Protein AF-A0A7S0FK19-F1 (afdb_monomer_lite)

Foldseek 3Di:
DDDDPDDQPDKWFKWKWFQVQVLLVVQHADAAALVSLLVQFVVQFQQDQFPPPGSHFFAEQDAACDDPVVVVPCLVLQLVQQLCQFQVQVADVDDRQADPPPRHGNPADSSVVSVVSSVSNVVGYDHDQRLLCVQQRRYRMYITIPVSCCQQPPPPVQHHHAHADPVSGADADPVRHGPGARAHPVRHGRRIDIDARHHDQWHQDPVPRDTDGDDCVRRVPWDFAAWLCPDDPPPPSVSHDTDPRHRRTTRRHGRMDRPPPVVPPDDD

Radius of gyration: 20.09 Å; chains: 1; bounding box: 48×44×60 Å

pLDDT: mean 86.41, std 14.37, range [32.22, 98.44]

Structure (mmCIF, N/CA/C/O backbone):
data_AF-A0A7S0FK19-F1
#
_entry.id   AF-A0A7S0FK19-F1
#
loop_
_atom_site.group_PDB
_atom_site.id
_atom_site.type_symbol
_atom_site.label_atom_id
_atom_site.label_alt_id
_atom_site.label_comp_id
_atom_site.label_asym_id
_atom_site.label_entity_id
_atom_site.label_seq_id
_atom_site.pdbx_PDB_ins_code
_atom_site.Cartn_x
_atom_site.Cartn_y
_atom_site.Cartn_z
_atom_site.occupancy
_atom_site.B_iso_or_equiv
_atom_site.auth_seq_id
_atom_site.auth_comp_id
_atom_site.auth_asym_id
_atom_site.auth_atom_id
_atom_site.pdbx_PDB_model_num
ATOM 1 N N . LYS A 1 1 ? -6.199 32.009 30.103 1.00 55.81 1 LYS A N 1
ATOM 2 C CA . LYS A 1 1 ? -4.977 31.986 29.263 1.00 55.81 1 LYS A CA 1
ATOM 3 C C . LYS A 1 1 ? -4.793 30.553 28.807 1.00 55.81 1 LYS A C 1
ATOM 5 O O . LYS A 1 1 ? -4.783 29.688 29.670 1.00 55.81 1 LYS A O 1
ATOM 10 N N . THR A 1 2 ? -4.737 30.302 27.504 1.00 66.62 2 THR A N 1
ATOM 11 C CA . THR A 1 2 ? -4.401 28.972 26.985 1.00 66.62 2 THR A CA 1
ATOM 12 C C . THR A 1 2 ? -2.889 28.822 27.085 1.00 66.62 2 THR A C 1
ATOM 14 O O . THR A 1 2 ? -2.169 29.615 26.482 1.00 66.62 2 THR A O 1
ATOM 17 N N . ASN A 1 3 ? -2.418 27.879 27.898 1.00 78.69 3 ASN A N 1
ATOM 18 C CA . ASN A 1 3 ? -1.011 27.492 27.906 1.00 78.69 3 ASN A CA 1
ATOM 19 C C . ASN A 1 3 ? -0.811 26.510 26.749 1.00 78.69 3 ASN A C 1
ATOM 21 O O . ASN A 1 3 ? -1.517 25.508 26.668 1.00 78.69 3 ASN A O 1
ATOM 25 N N . ILE A 1 4 ? 0.083 26.846 25.821 1.00 79.06 4 ILE A N 1
ATOM 26 C CA . ILE A 1 4 ? 0.505 25.942 24.751 1.00 79.06 4 ILE A CA 1
ATOM 27 C C . ILE A 1 4 ? 1.855 25.381 25.191 1.00 79.06 4 ILE A C 1
ATOM 29 O O . ILE A 1 4 ? 2.859 26.087 25.132 1.00 79.06 4 ILE A O 1
ATOM 33 N N . ASP A 1 5 ? 1.852 24.139 25.672 1.00 78.94 5 ASP A N 1
ATOM 34 C CA . ASP A 1 5 ? 3.040 23.475 26.229 1.00 78.94 5 ASP A CA 1
ATOM 35 C C . ASP A 1 5 ? 3.893 22.769 25.158 1.00 78.94 5 ASP A C 1
ATOM 37 O O . ASP A 1 5 ? 5.054 22.439 25.400 1.00 78.94 5 ASP A O 1
ATOM 41 N N . LEU A 1 6 ? 3.335 22.553 23.961 1.00 69.44 6 LEU A N 1
ATOM 42 C CA . LEU A 1 6 ? 3.999 21.885 22.845 1.00 69.44 6 LEU A CA 1
ATOM 43 C C . LEU A 1 6 ? 3.597 22.523 21.512 1.00 69.44 6 LEU A C 1
ATOM 45 O O . LEU A 1 6 ? 2.414 22.708 21.228 1.00 69.44 6 LEU A O 1
ATOM 49 N N . LEU A 1 7 ? 4.594 22.797 20.671 1.00 76.69 7 LEU A N 1
ATOM 50 C CA . LEU A 1 7 ? 4.407 23.110 19.258 1.00 76.69 7 LEU A CA 1
ATOM 51 C C . LEU A 1 7 ? 4.859 21.896 18.448 1.00 76.69 7 LEU A C 1
ATOM 53 O O . LEU A 1 7 ? 6.047 21.583 18.403 1.00 76.69 7 LEU A O 1
ATOM 57 N N . MET A 1 8 ? 3.905 21.199 17.832 1.00 69.25 8 MET A N 1
ATOM 58 C CA . MET A 1 8 ? 4.214 20.107 16.909 1.00 69.25 8 MET A CA 1
ATOM 59 C C . MET A 1 8 ? 4.812 20.707 15.633 1.00 69.25 8 MET A C 1
ATOM 61 O O . MET A 1 8 ? 4.135 21.456 14.932 1.00 69.25 8 MET A O 1
ATOM 65 N N . ALA A 1 9 ? 6.089 20.419 15.374 1.00 71.25 9 ALA A N 1
ATOM 66 C CA . ALA A 1 9 ? 6.795 20.918 14.194 1.00 71.25 9 ALA A CA 1
ATOM 67 C C . ALA A 1 9 ? 6.513 20.072 12.943 1.00 71.25 9 ALA A C 1
ATOM 69 O O . ALA A 1 9 ? 6.463 20.618 11.845 1.00 71.25 9 ALA A O 1
ATOM 70 N N . ASP A 1 10 ? 6.323 18.763 13.128 1.00 71.81 10 ASP A N 1
ATOM 71 C CA . ASP A 1 10 ? 6.078 17.799 12.057 1.00 71.81 10 ASP A CA 1
ATOM 72 C C . ASP A 1 10 ? 5.142 16.672 12.528 1.00 71.81 10 ASP A C 1
ATOM 74 O O . ASP A 1 10 ? 5.056 16.378 13.730 1.00 71.81 10 ASP A O 1
ATOM 78 N N . GLY A 1 11 ? 4.432 16.065 11.581 1.00 73.44 11 GLY A N 1
ATOM 79 C CA . GLY A 1 11 ? 3.512 14.953 11.786 1.00 73.44 11 GLY A CA 1
ATOM 80 C C . GLY A 1 11 ? 3.622 13.955 10.640 1.00 73.44 11 GLY A C 1
ATOM 81 O O . GLY A 1 11 ? 3.083 14.180 9.555 1.00 73.44 11 GLY A O 1
ATOM 82 N N . ASP A 1 12 ? 4.274 12.832 10.915 1.00 78.56 12 ASP A N 1
ATOM 83 C CA . ASP A 1 12 ? 4.432 11.734 9.977 1.00 78.56 12 ASP A CA 1
ATOM 84 C C . ASP A 1 12 ? 3.236 10.782 10.035 1.00 78.56 12 ASP A C 1
ATOM 86 O O . ASP A 1 12 ? 2.617 10.544 11.073 1.00 78.56 12 ASP A O 1
ATOM 90 N N . PHE A 1 13 ? 2.913 10.211 8.883 1.00 83.12 13 PHE A N 1
ATOM 91 C CA . PHE A 1 13 ? 1.962 9.118 8.725 1.00 83.12 13 PHE A CA 1
ATOM 92 C C . PHE A 1 13 ? 2.387 8.293 7.517 1.00 83.12 13 PHE A C 1
ATOM 94 O O . PHE A 1 13 ? 2.955 8.824 6.565 1.00 83.12 13 PHE A O 1
ATOM 101 N N . PHE A 1 14 ? 2.113 6.995 7.515 1.00 86.38 14 PHE A N 1
ATOM 102 C CA . PHE A 1 14 ? 2.544 6.155 6.402 1.00 86.38 14 PHE A CA 1
ATOM 103 C C . PHE A 1 14 ? 1.669 6.371 5.166 1.00 86.38 14 PHE A C 1
ATOM 105 O O . PHE A 1 14 ? 0.443 6.253 5.209 1.00 86.38 14 PHE A O 1
ATOM 112 N N . VAL A 1 15 ? 2.325 6.681 4.051 1.00 89.25 15 VAL A N 1
ATOM 113 C CA . VAL A 1 15 ? 1.713 6.880 2.741 1.00 89.25 15 VAL A CA 1
ATOM 114 C C . VAL A 1 15 ? 2.043 5.673 1.870 1.00 89.25 15 VAL A C 1
ATOM 116 O O . VAL A 1 15 ? 3.219 5.459 1.557 1.00 89.25 15 VAL A O 1
ATOM 119 N N . PRO A 1 16 ? 1.032 4.890 1.464 1.00 92.50 16 PRO A N 1
ATOM 120 C CA . PRO A 1 16 ? 1.219 3.862 0.463 1.00 92.50 16 PRO A CA 1
ATOM 121 C C . PRO A 1 16 ? 1.288 4.463 -0.942 1.00 92.50 16 PRO A C 1
ATOM 123 O O . PRO A 1 16 ? 0.482 5.316 -1.323 1.00 92.50 16 PRO A O 1
ATOM 126 N N . VAL A 1 17 ? 2.236 3.974 -1.729 1.00 93.81 17 VAL A N 1
ATOM 127 C CA . VAL A 1 17 ? 2.408 4.283 -3.147 1.00 93.81 17 VAL A CA 1
ATOM 128 C C . VAL A 1 17 ? 2.468 2.968 -3.916 1.00 93.81 17 VAL A C 1
ATOM 130 O O . VAL A 1 17 ? 3.127 2.035 -3.477 1.00 93.81 17 VAL A O 1
ATOM 133 N N . VAL A 1 18 ? 1.787 2.871 -5.054 1.00 95.81 18 VAL A N 1
ATOM 134 C CA . VAL A 1 18 ? 1.739 1.654 -5.878 1.00 95.81 18 VAL A CA 1
ATOM 135 C C . VAL A 1 18 ? 2.111 1.943 -7.329 1.00 95.81 18 VAL A C 1
ATOM 137 O O . VAL A 1 18 ? 1.838 3.025 -7.860 1.00 95.81 18 VAL A O 1
ATOM 140 N N . ARG A 1 19 ? 2.729 0.955 -7.973 1.00 96.44 19 ARG A N 1
ATOM 141 C CA . ARG A 1 19 ? 2.950 0.881 -9.419 1.00 96.44 19 ARG A CA 1
ATOM 142 C C . ARG A 1 19 ? 1.666 0.440 -10.124 1.00 96.44 19 ARG A C 1
ATOM 144 O O . ARG A 1 19 ? 1.328 -0.741 -10.149 1.00 96.44 19 ARG A O 1
ATOM 151 N N . ILE A 1 20 ? 0.909 1.404 -10.650 1.00 95.88 20 ILE A N 1
ATOM 152 C CA . ILE A 1 20 ? -0.394 1.128 -11.284 1.00 95.88 20 ILE A CA 1
ATOM 153 C C . ILE A 1 20 ? -0.285 0.437 -12.640 1.00 95.88 20 ILE A C 1
ATOM 155 O O . ILE A 1 20 ? -1.231 -0.229 -13.046 1.00 95.88 20 ILE A O 1
ATOM 159 N N . ASP A 1 21 ? 0.855 0.557 -13.313 1.00 97.25 21 ASP A N 1
ATOM 160 C CA . ASP A 1 21 ? 1.158 -0.194 -14.529 1.00 97.25 21 ASP A CA 1
ATOM 161 C C . ASP A 1 21 ? 1.148 -1.700 -14.273 1.00 97.25 21 ASP A C 1
ATOM 163 O O . ASP A 1 21 ? 0.581 -2.441 -15.068 1.00 97.25 21 ASP A O 1
ATOM 167 N N . LEU A 1 22 ? 1.683 -2.152 -13.133 1.00 98.06 22 LEU A N 1
ATOM 168 C CA . LEU A 1 22 ? 1.644 -3.565 -12.755 1.00 98.06 22 LEU A CA 1
ATOM 169 C C . LEU A 1 22 ? 0.198 -4.030 -12.538 1.00 98.06 22 LEU A C 1
ATOM 171 O O . LEU A 1 22 ? -0.204 -5.080 -13.038 1.00 98.06 22 LEU A O 1
ATOM 175 N N . LEU A 1 23 ? -0.616 -3.206 -11.868 1.00 98.00 23 LEU A N 1
ATOM 176 C CA . LEU A 1 23 ? -2.033 -3.510 -11.655 1.00 98.00 23 LEU A CA 1
ATOM 177 C C . LEU A 1 23 ? -2.804 -3.604 -12.978 1.00 98.00 23 LEU A C 1
ATOM 179 O O . LEU A 1 23 ? -3.632 -4.498 -13.154 1.00 98.00 23 LEU A O 1
ATOM 183 N N . GLU A 1 24 ? -2.524 -2.707 -13.924 1.00 97.44 24 GLU A N 1
ATOM 184 C CA . GLU A 1 24 ? -3.144 -2.725 -15.247 1.00 97.44 24 GLU A CA 1
ATOM 185 C C . GLU A 1 24 ? -2.673 -3.927 -16.081 1.00 97.44 24 GLU A C 1
ATOM 187 O O . GLU A 1 24 ? -3.492 -4.580 -16.743 1.00 97.44 24 GLU A O 1
ATOM 192 N N . ARG A 1 25 ? -1.369 -4.230 -16.047 1.00 96.44 25 ARG A N 1
ATOM 193 C CA . ARG A 1 25 ? -0.740 -5.371 -16.729 1.00 96.44 25 ARG A CA 1
ATOM 194 C C . ARG A 1 25 ? -1.388 -6.681 -16.298 1.00 96.44 25 ARG A C 1
ATOM 196 O O . ARG A 1 25 ? -1.827 -7.445 -17.156 1.00 96.44 25 ARG A O 1
ATOM 203 N N . ASP A 1 26 ? -1.534 -6.875 -14.991 1.00 97.44 26 ASP A N 1
ATOM 204 C CA . ASP A 1 26 ? -1.951 -8.154 -14.404 1.00 97.44 26 ASP A CA 1
ATOM 205 C C . ASP A 1 26 ? -3.436 -8.189 -14.025 1.00 97.44 26 ASP A C 1
ATOM 207 O O . ASP A 1 26 ? -3.905 -9.129 -13.381 1.00 97.44 26 ASP A O 1
ATOM 211 N N . ASN A 1 27 ? -4.198 -7.179 -14.460 1.00 96.94 27 ASN A N 1
ATOM 212 C CA . ASN A 1 27 ? -5.643 -7.094 -14.274 1.00 96.94 27 ASN A CA 1
ATOM 213 C C . ASN A 1 27 ? -6.052 -7.189 -12.787 1.00 96.94 27 ASN A C 1
ATOM 215 O O . ASN A 1 27 ? -6.995 -7.898 -12.426 1.00 96.94 27 ASN A O 1
ATOM 219 N N . LYS A 1 28 ? -5.315 -6.478 -11.925 1.00 97.50 28 LYS A N 1
ATOM 220 C CA . LYS A 1 28 ? -5.514 -6.396 -10.471 1.00 97.50 28 LYS A CA 1
ATOM 221 C C . LYS A 1 28 ? -6.226 -5.081 -10.096 1.00 97.50 28 LYS A C 1
ATOM 223 O O . LYS A 1 28 ? -5.980 -4.048 -10.722 1.00 97.50 28 LYS A O 1
ATOM 228 N N . PRO A 1 29 ? -7.112 -5.085 -9.085 1.00 97.00 29 PRO A N 1
ATOM 229 C CA . PRO A 1 29 ? -7.734 -3.861 -8.586 1.00 97.00 29 PRO A CA 1
ATOM 230 C C . PRO A 1 29 ? -6.754 -3.049 -7.727 1.00 97.00 29 PRO A C 1
ATOM 232 O O . PRO A 1 29 ? -5.711 -3.551 -7.305 1.00 97.00 29 PRO A O 1
ATOM 235 N N . LEU A 1 30 ? -7.122 -1.807 -7.392 1.00 95.94 30 LEU A N 1
ATOM 236 C CA . LEU A 1 30 ? -6.427 -1.070 -6.333 1.00 95.94 30 LEU A CA 1
ATOM 237 C C . LEU A 1 30 ? -6.550 -1.820 -4.989 1.00 95.94 30 LEU A C 1
ATOM 239 O O . LEU A 1 30 ? -7.668 -2.186 -4.607 1.00 95.94 30 LEU A O 1
ATOM 243 N N . PRO A 1 31 ? -5.450 -2.001 -4.234 1.00 96.69 31 PRO A N 1
ATOM 244 C CA . PRO A 1 31 ? -5.518 -2.591 -2.903 1.00 96.69 31 PRO A CA 1
ATOM 245 C C . PRO A 1 31 ? -6.133 -1.594 -1.914 1.00 96.69 31 PRO A C 1
ATOM 247 O O . PRO A 1 31 ? -5.717 -0.435 -1.816 1.00 96.69 31 PRO A O 1
ATOM 250 N N . HIS A 1 32 ? -7.137 -2.039 -1.159 1.00 96.31 32 HIS A N 1
ATOM 251 C CA . HIS A 1 32 ? -7.824 -1.218 -0.163 1.00 96.31 32 HIS A CA 1
ATOM 252 C C . HIS A 1 32 ? -7.582 -1.703 1.259 1.00 96.31 32 HIS A C 1
ATOM 254 O O . HIS A 1 32 ? -7.541 -0.870 2.171 1.00 96.31 32 HIS A O 1
ATOM 260 N N . THR A 1 33 ? -7.456 -3.009 1.454 1.00 97.62 33 THR A N 1
ATOM 261 C CA . THR A 1 33 ? -7.275 -3.632 2.763 1.00 97.62 33 THR A CA 1
ATOM 262 C C . THR A 1 33 ? -5.824 -4.041 2.996 1.00 97.62 33 THR A C 1
ATOM 264 O O . THR A 1 33 ? -5.032 -4.121 2.058 1.00 97.62 33 THR A O 1
ATOM 267 N N . TRP A 1 34 ? -5.466 -4.297 4.254 1.00 97.69 34 TRP A N 1
ATOM 268 C CA . TRP A 1 34 ? -4.181 -4.924 4.578 1.00 97.69 34 TRP A CA 1
ATOM 269 C C . TRP A 1 34 ? -4.043 -6.318 3.958 1.00 97.69 34 TRP A C 1
ATOM 271 O O . TRP A 1 34 ? -2.959 -6.681 3.516 1.00 97.69 34 TRP A O 1
ATOM 281 N N . ASP A 1 35 ? -5.148 -7.056 3.865 1.00 97.81 35 ASP A N 1
ATOM 282 C CA . ASP A 1 35 ? -5.183 -8.388 3.262 1.00 97.81 35 ASP A CA 1
ATOM 283 C C . ASP A 1 35 ? -4.968 -8.302 1.730 1.00 97.81 35 ASP A C 1
ATOM 285 O O . ASP A 1 35 ? -4.188 -9.073 1.174 1.00 97.81 35 ASP A O 1
ATOM 289 N N . ASP A 1 36 ? -5.544 -7.288 1.060 1.00 98.12 36 ASP A N 1
ATOM 290 C CA . ASP A 1 36 ? -5.281 -7.002 -0.364 1.00 98.12 36 ASP A CA 1
ATOM 291 C C . ASP A 1 36 ? -3.797 -6.669 -0.591 1.00 98.12 36 ASP A C 1
ATOM 293 O O . ASP A 1 36 ? -3.211 -7.071 -1.595 1.00 98.12 36 ASP A O 1
ATOM 297 N N . LEU A 1 37 ? -3.184 -5.916 0.335 1.00 97.88 37 LEU A N 1
ATOM 298 C CA . LEU A 1 37 ? -1.761 -5.596 0.269 1.00 97.88 37 LEU A CA 1
ATOM 299 C C . LEU A 1 37 ? -0.910 -6.864 0.382 1.00 97.88 37 LEU A C 1
ATOM 301 O O . LEU A 1 37 ? 0.004 -7.030 -0.420 1.00 97.88 37 LEU A O 1
ATOM 305 N N . VAL A 1 38 ? -1.200 -7.746 1.344 1.00 98.44 38 VAL A N 1
ATOM 306 C CA . VAL A 1 38 ? -0.475 -9.016 1.513 1.00 98.44 38 VAL A CA 1
ATOM 307 C C . VAL A 1 38 ? -0.557 -9.854 0.238 1.00 98.44 38 VAL A C 1
ATOM 309 O O . VAL A 1 38 ? 0.484 -10.283 -0.259 1.00 98.44 38 VAL A O 1
ATOM 312 N N . GLU A 1 39 ? -1.753 -10.023 -0.336 1.00 98.25 39 GLU A N 1
ATOM 313 C CA . GLU A 1 39 ? -1.933 -10.776 -1.585 1.00 98.25 39 GLU A CA 1
ATOM 314 C C . GLU A 1 39 ? -1.121 -10.162 -2.735 1.00 98.25 39 GLU A C 1
ATOM 316 O O . GLU A 1 39 ? -0.429 -10.868 -3.472 1.00 98.25 39 GLU A O 1
ATOM 321 N N . LEU A 1 40 ? -1.182 -8.837 -2.887 1.00 98.25 40 LEU A N 1
ATOM 322 C CA . LEU A 1 40 ? -0.494 -8.129 -3.961 1.00 98.25 40 LEU A CA 1
ATOM 323 C C . LEU A 1 40 ? 1.029 -8.237 -3.838 1.00 98.25 40 LEU A C 1
ATOM 325 O O . LEU A 1 40 ? 1.727 -8.483 -4.818 1.00 98.25 40 LEU A O 1
ATOM 329 N N . VAL A 1 41 ? 1.540 -8.065 -2.624 1.00 97.31 41 VAL A N 1
ATOM 330 C CA . VAL A 1 41 ? 2.968 -8.122 -2.318 1.00 97.31 41 VAL A CA 1
ATOM 331 C C . VAL A 1 41 ? 3.502 -9.540 -2.531 1.00 97.31 41 VAL A C 1
ATOM 333 O O . VAL A 1 41 ? 4.535 -9.708 -3.171 1.00 97.31 41 VAL A O 1
ATOM 336 N N . GLN A 1 42 ? 2.784 -10.569 -2.078 1.00 98.06 42 GLN A N 1
ATOM 337 C CA . GLN A 1 42 ? 3.156 -11.966 -2.326 1.00 98.06 42 GLN A CA 1
ATOM 338 C C . GLN A 1 42 ? 3.147 -12.319 -3.816 1.00 98.06 42 GLN A C 1
ATOM 340 O O . GLN A 1 42 ? 3.990 -13.089 -4.265 1.00 98.06 42 GLN A O 1
ATOM 345 N N . HIS A 1 43 ? 2.215 -11.755 -4.587 1.00 98.06 43 HIS A N 1
ATOM 346 C CA . HIS A 1 43 ? 2.128 -11.996 -6.025 1.00 98.06 43 HIS A CA 1
ATOM 347 C C . HIS A 1 43 ? 3.353 -11.477 -6.792 1.00 98.06 43 HIS A C 1
ATOM 349 O O . HIS A 1 43 ? 3.798 -12.134 -7.730 1.00 98.06 43 HIS A O 1
ATOM 355 N N . TYR A 1 44 ? 3.885 -10.317 -6.400 1.00 98.19 44 TYR A N 1
ATOM 356 C CA . TYR A 1 44 ? 4.983 -9.654 -7.108 1.00 98.19 44 TYR A CA 1
ATOM 357 C C . TYR A 1 44 ? 6.380 -9.985 -6.596 1.00 98.19 44 TYR A C 1
ATOM 359 O O . TYR A 1 44 ? 7.362 -9.754 -7.300 1.00 98.19 44 TYR A O 1
ATOM 367 N N . ASN A 1 45 ? 6.491 -10.507 -5.382 1.00 97.56 45 ASN A N 1
ATOM 368 C CA . ASN A 1 45 ? 7.783 -10.805 -4.792 1.00 97.56 45 ASN A CA 1
ATOM 369 C C . ASN A 1 45 ? 8.524 -11.912 -5.566 1.00 97.56 45 ASN A C 1
ATOM 371 O O . ASN A 1 45 ? 7.973 -12.984 -5.812 1.00 97.56 45 ASN A O 1
ATOM 375 N N . GLY A 1 46 ? 9.785 -11.660 -5.918 1.00 96.88 46 GLY A N 1
ATOM 376 C CA . GLY A 1 46 ? 10.621 -12.552 -6.722 1.00 96.88 46 GLY A CA 1
ATOM 377 C C . GLY A 1 46 ? 10.253 -12.589 -8.208 1.00 96.88 46 GLY A C 1
ATOM 378 O O . GLY A 1 46 ? 10.549 -13.577 -8.876 1.00 96.88 46 GLY A O 1
ATOM 379 N N . THR A 1 47 ? 9.571 -11.561 -8.720 1.00 97.75 47 THR A N 1
ATOM 380 C CA . THR A 1 47 ? 9.294 -11.393 -10.158 1.00 97.75 47 THR A CA 1
ATOM 381 C C . THR A 1 47 ? 10.156 -10.273 -10.741 1.00 97.75 47 THR A C 1
ATOM 383 O O . THR A 1 47 ? 10.865 -9.615 -9.994 1.00 97.75 47 THR A O 1
ATOM 386 N N . ASP A 1 48 ? 10.149 -10.094 -12.060 1.00 97.44 48 ASP A N 1
ATOM 387 C CA . ASP A 1 48 ? 10.800 -8.958 -12.728 1.00 97.44 48 ASP A CA 1
ATOM 388 C C . ASP A 1 48 ? 9.765 -7.823 -12.883 1.00 97.44 48 ASP A C 1
ATOM 390 O O . ASP A 1 48 ? 8.727 -7.987 -13.543 1.00 97.44 48 ASP A O 1
ATOM 394 N N . LEU A 1 49 ? 9.990 -6.704 -12.193 1.00 97.44 49 LEU A N 1
ATOM 395 C CA . LEU A 1 49 ? 9.106 -5.532 -12.146 1.00 97.44 49 LEU A CA 1
ATOM 396 C C . LEU A 1 49 ? 9.697 -4.307 -12.854 1.00 97.44 49 LEU A C 1
ATOM 398 O O . LEU A 1 49 ? 8.976 -3.313 -13.068 1.00 97.44 49 LEU A O 1
ATOM 402 N N . ASN A 1 50 ? 10.990 -4.355 -13.168 1.00 95.81 50 ASN A N 1
ATOM 403 C CA . ASN A 1 50 ? 11.750 -3.283 -13.795 1.00 95.81 50 ASN A CA 1
ATOM 404 C C . ASN A 1 50 ? 12.217 -3.623 -15.228 1.00 95.81 50 ASN A C 1
ATOM 406 O O . ASN A 1 50 ? 12.907 -2.807 -15.835 1.00 95.81 50 ASN A O 1
ATOM 410 N N . ASP A 1 51 ? 11.824 -4.781 -15.760 1.00 95.94 51 ASP A N 1
ATOM 411 C CA . ASP A 1 51 ? 12.152 -5.315 -17.085 1.00 95.94 51 ASP A CA 1
ATOM 412 C C . ASP A 1 51 ? 13.666 -5.453 -17.350 1.00 95.94 51 ASP A C 1
ATOM 414 O O . ASP A 1 51 ? 14.113 -5.356 -18.500 1.00 95.94 51 ASP A O 1
ATOM 418 N N . ASP A 1 52 ? 14.478 -5.659 -16.309 1.00 95.88 52 ASP A N 1
ATOM 419 C CA . ASP A 1 52 ? 15.923 -5.888 -16.453 1.00 95.88 52 ASP A CA 1
ATOM 420 C C . ASP A 1 52 ? 16.281 -7.350 -16.795 1.00 95.88 52 ASP A C 1
ATOM 422 O O . ASP A 1 52 ? 17.439 -7.668 -17.093 1.00 95.88 52 ASP A O 1
ATOM 426 N N . GLY A 1 53 ? 15.275 -8.231 -16.837 1.00 96.62 53 GLY A N 1
ATOM 427 C CA . GLY A 1 53 ? 15.400 -9.649 -17.147 1.00 96.62 53 GLY A CA 1
ATOM 428 C C . GLY A 1 53 ? 15.736 -10.524 -15.938 1.00 96.62 53 GLY A C 1
ATOM 429 O O . GLY A 1 53 ? 15.971 -11.726 -16.118 1.00 96.62 53 GLY A O 1
ATOM 430 N N . ILE A 1 54 ? 15.779 -9.964 -14.726 1.00 96.69 54 ILE A N 1
ATOM 431 C CA . ILE A 1 54 ? 16.103 -10.660 -13.483 1.00 96.69 54 ILE A CA 1
ATOM 432 C C . ILE A 1 54 ? 14.862 -10.709 -12.589 1.00 96.69 54 ILE A C 1
ATOM 434 O O . ILE A 1 54 ? 14.312 -9.709 -12.152 1.00 96.69 54 ILE A O 1
ATOM 438 N N . ALA A 1 55 ? 14.423 -11.926 -12.269 1.00 96.69 55 ALA A N 1
ATOM 439 C CA . ALA A 1 55 ? 13.307 -12.146 -11.355 1.00 96.69 55 ALA A CA 1
ATOM 440 C C . ALA A 1 55 ? 13.779 -12.102 -9.888 1.00 96.69 55 ALA A C 1
ATOM 442 O O . ALA A 1 55 ? 13.883 -13.140 -9.230 1.00 96.69 55 ALA A O 1
ATOM 443 N N . ASP A 1 56 ? 14.125 -10.914 -9.393 1.00 95.31 56 ASP A N 1
ATOM 444 C CA . ASP A 1 56 ? 14.582 -10.697 -8.013 1.00 95.31 56 ASP A CA 1
ATOM 445 C C . ASP A 1 56 ? 13.997 -9.439 -7.345 1.00 95.31 56 ASP A C 1
ATOM 447 O O . ASP A 1 56 ? 14.468 -9.031 -6.279 1.00 95.31 56 ASP A O 1
ATOM 451 N N . ASP A 1 57 ? 12.949 -8.854 -7.930 1.00 96.06 57 ASP A N 1
ATOM 452 C CA . ASP A 1 57 ? 12.294 -7.674 -7.379 1.00 96.06 57 ASP A CA 1
ATOM 453 C C . ASP A 1 57 ? 11.313 -8.019 -6.253 1.00 96.06 57 ASP A C 1
ATOM 455 O O . ASP A 1 57 ? 10.959 -9.172 -5.991 1.00 96.06 57 ASP A O 1
ATOM 459 N N . PHE A 1 58 ? 10.862 -6.991 -5.542 1.00 95.62 58 PHE A N 1
ATOM 460 C CA . PHE A 1 58 ? 10.161 -7.129 -4.275 1.00 95.62 58 PHE A CA 1
ATOM 461 C C . PHE A 1 58 ? 8.689 -6.746 -4.402 1.00 95.62 58 PHE A C 1
ATOM 463 O O . PHE A 1 58 ? 8.307 -5.796 -5.086 1.00 95.62 58 PHE A O 1
ATOM 470 N N . GLY A 1 59 ? 7.828 -7.430 -3.654 1.00 96.31 59 GLY A N 1
ATOM 471 C CA . GLY A 1 59 ? 6.432 -7.009 -3.567 1.00 96.31 59 GLY A CA 1
ATOM 472 C C . GLY A 1 59 ? 6.285 -5.673 -2.836 1.00 96.31 59 GLY A C 1
ATOM 473 O O . GLY A 1 59 ? 5.505 -4.809 -3.246 1.00 96.31 59 GLY A O 1
ATOM 474 N N . LEU A 1 60 ? 7.062 -5.490 -1.764 1.00 95.00 60 LEU A N 1
ATOM 475 C CA . LEU A 1 60 ? 6.962 -4.341 -0.872 1.00 95.00 60 LEU A CA 1
ATOM 476 C C . LEU A 1 60 ? 8.316 -3.677 -0.609 1.00 95.00 60 LEU A C 1
ATOM 478 O O . LEU A 1 60 ? 9.263 -4.289 -0.136 1.00 95.00 60 LEU A O 1
ATOM 482 N N . CYS A 1 61 ? 8.370 -2.370 -0.777 1.00 91.75 61 CYS A N 1
ATOM 483 C CA . CYS A 1 61 ? 9.426 -1.525 -0.255 1.00 91.75 61 CYS A CA 1
ATOM 484 C C . CYS A 1 61 ? 8.957 -0.916 1.076 1.00 91.75 61 CYS A C 1
ATOM 486 O O . CYS A 1 61 ? 7.941 -0.219 1.118 1.00 91.75 61 CYS A O 1
ATOM 488 N N . ILE A 1 62 ? 9.719 -1.147 2.147 1.00 87.12 62 ILE A N 1
ATOM 489 C CA . ILE A 1 62 ? 9.600 -0.484 3.461 1.00 87.12 62 ILE A CA 1
ATOM 490 C C . ILE A 1 62 ? 10.990 -0.013 3.920 1.00 87.12 62 ILE A C 1
ATOM 492 O O . ILE A 1 62 ? 11.957 -0.120 3.167 1.00 87.12 62 ILE A O 1
ATOM 496 N N . TYR A 1 63 ? 11.094 0.548 5.127 1.00 75.81 63 TYR A N 1
ATOM 497 C CA . TYR A 1 63 ? 12.383 0.902 5.728 1.00 75.81 63 TYR A CA 1
ATOM 498 C C . TYR A 1 63 ? 13.337 -0.300 5.850 1.00 75.81 63 TYR A C 1
ATOM 500 O O . TYR A 1 63 ? 12.864 -1.437 5.946 1.00 75.81 63 TYR A O 1
ATOM 508 N N . PRO A 1 64 ? 14.666 -0.051 5.885 1.00 68.62 64 PRO A N 1
ATOM 509 C CA . PRO A 1 64 ? 15.659 -1.105 6.046 1.00 68.62 64 PRO A CA 1
ATOM 510 C C . PRO A 1 64 ? 15.373 -1.955 7.285 1.00 68.62 64 PRO A C 1
ATOM 512 O O . PRO A 1 64 ? 15.014 -1.432 8.340 1.00 68.62 64 PRO A O 1
ATOM 515 N N . ARG A 1 65 ? 15.565 -3.267 7.158 1.00 66.75 65 ARG A N 1
ATOM 516 C CA . ARG A 1 65 ? 15.289 -4.238 8.224 1.00 66.75 65 ARG A CA 1
ATOM 517 C C . ARG A 1 65 ? 16.409 -4.316 9.252 1.00 66.75 65 ARG A C 1
ATOM 519 O O . ARG A 1 65 ? 16.178 -4.749 10.378 1.00 66.75 65 ARG A O 1
ATOM 526 N N . THR A 1 66 ? 17.629 -3.981 8.839 1.00 56.88 66 THR A N 1
ATOM 527 C CA . THR A 1 66 ? 18.825 -4.056 9.676 1.00 56.88 66 THR A CA 1
ATOM 528 C C . THR A 1 66 ? 19.742 -2.859 9.443 1.00 56.88 66 THR A C 1
ATOM 530 O O . THR A 1 66 ? 19.871 -2.356 8.328 1.00 56.88 66 THR A O 1
ATOM 533 N N . GLY A 1 67 ? 20.417 -2.411 10.504 1.00 46.22 67 GLY A N 1
ATOM 534 C CA . GLY A 1 67 ? 21.538 -1.477 10.390 1.00 46.22 67 GLY A CA 1
ATOM 535 C C . GLY A 1 67 ? 21.152 -0.015 10.164 1.00 46.22 67 GLY A C 1
ATOM 536 O O . GLY A 1 67 ? 22.024 0.781 9.814 1.00 46.22 67 GLY A O 1
ATOM 537 N N . SER A 1 68 ? 19.892 0.371 10.387 1.00 46.69 68 SER A N 1
ATOM 538 C CA . SER A 1 68 ? 19.455 1.762 10.222 1.00 46.69 68 SER A CA 1
ATOM 539 C C . SER A 1 68 ? 19.520 2.589 11.518 1.00 46.69 68 SER A C 1
ATOM 541 O O . SER A 1 68 ? 19.197 3.781 11.531 1.00 46.69 68 SER A O 1
ATOM 543 N N . GLY A 1 69 ? 20.012 1.991 12.610 1.00 56.47 69 GLY A N 1
ATOM 544 C CA . GLY A 1 69 ? 20.255 2.677 13.876 1.00 56.47 69 GLY A CA 1
ATOM 545 C C . GLY A 1 69 ? 18.947 3.168 14.495 1.00 56.47 69 GLY A C 1
ATOM 546 O O . GLY A 1 69 ? 18.062 2.374 14.785 1.00 56.47 69 GLY A O 1
ATOM 547 N N . PHE A 1 70 ? 18.797 4.485 14.677 1.00 50.22 70 PHE A N 1
ATOM 548 C CA . PHE A 1 70 ? 17.558 5.099 15.187 1.00 50.22 70 PHE A CA 1
ATOM 549 C C . PHE A 1 70 ? 16.317 4.772 14.325 1.00 50.22 70 PHE A C 1
ATOM 551 O O . PHE A 1 70 ? 15.199 4.825 14.826 1.00 50.22 70 PHE A O 1
ATOM 558 N N . ASN A 1 71 ? 16.503 4.392 13.055 1.00 51.75 71 ASN A N 1
ATOM 559 C CA . ASN A 1 71 ? 15.416 4.055 12.132 1.00 51.75 71 ASN A CA 1
ATOM 560 C C . ASN A 1 71 ? 15.010 2.565 12.147 1.00 51.75 71 ASN A C 1
ATOM 562 O O . ASN A 1 71 ? 14.098 2.180 11.420 1.00 51.75 71 ASN A O 1
ATOM 566 N N . ASP A 1 72 ? 15.602 1.725 13.002 1.00 52.72 72 ASP A N 1
ATOM 567 C CA . ASP A 1 72 ? 15.072 0.368 13.234 1.00 52.72 72 ASP A CA 1
ATOM 568 C C . ASP A 1 72 ? 13.750 0.436 14.041 1.00 52.72 72 ASP A C 1
ATOM 570 O O . ASP A 1 72 ? 13.035 -0.552 14.203 1.00 52.72 72 ASP A O 1
ATOM 574 N N . ALA A 1 73 ? 13.408 1.634 14.533 1.00 58.78 73 ALA A N 1
ATOM 575 C CA . ALA A 1 73 ? 12.266 1.903 15.383 1.00 58.78 73 ALA A CA 1
ATOM 576 C C . ALA A 1 73 ? 10.917 2.000 14.662 1.00 58.78 73 ALA A C 1
ATOM 578 O O . ALA A 1 73 ? 9.956 2.037 15.399 1.00 58.78 73 ALA A O 1
ATOM 579 N N . TRP A 1 74 ? 10.825 2.016 13.317 1.00 73.00 74 TRP A N 1
ATOM 580 C CA . TRP A 1 74 ? 9.576 2.322 12.571 1.00 73.00 74 TRP A CA 1
ATOM 581 C C . TRP A 1 74 ? 8.637 1.124 12.329 1.00 73.00 74 TRP A C 1
ATOM 583 O O . TRP A 1 74 ? 7.496 1.281 11.883 1.00 73.00 74 TRP A O 1
ATOM 593 N N . ILE A 1 75 ? 9.129 -0.097 12.552 1.00 77.50 75 ILE A N 1
ATOM 594 C CA . ILE A 1 75 ? 8.363 -1.334 12.337 1.00 77.50 75 ILE A CA 1
ATOM 595 C C . ILE A 1 75 ? 7.188 -1.458 13.323 1.00 77.50 75 ILE A C 1
ATOM 597 O O . ILE A 1 75 ? 6.082 -1.787 12.882 1.00 77.50 75 ILE A O 1
ATOM 601 N N . PRO A 1 76 ? 7.357 -1.153 14.625 1.00 82.38 76 PRO A N 1
ATOM 602 C CA . PRO A 1 76 ? 6.235 -1.021 15.545 1.00 82.38 76 PRO A CA 1
ATOM 603 C C . PRO A 1 76 ? 5.145 -0.053 15.064 1.00 82.38 76 PRO A C 1
ATOM 605 O O . PRO A 1 76 ? 3.977 -0.412 15.118 1.00 82.38 76 PRO A O 1
ATOM 608 N N . GLU A 1 77 ? 5.474 1.130 14.543 1.00 85.06 77 GLU A N 1
ATOM 609 C CA . GLU A 1 77 ? 4.497 2.131 14.083 1.00 85.06 77 GLU A CA 1
ATOM 610 C C . GLU A 1 77 ? 3.740 1.659 12.844 1.00 85.06 77 GLU A C 1
ATOM 612 O O . GLU A 1 77 ? 2.533 1.880 12.725 1.00 85.06 77 GLU A O 1
ATOM 617 N N . LEU A 1 78 ? 4.429 0.969 11.939 1.00 86.00 78 LEU A N 1
ATOM 618 C CA . LEU A 1 78 ? 3.817 0.286 10.808 1.00 86.00 78 LEU A CA 1
ATOM 619 C C . LEU A 1 78 ? 2.796 -0.764 11.285 1.00 86.00 78 LEU A C 1
ATOM 621 O O . LEU A 1 78 ? 1.649 -0.762 10.832 1.00 86.00 78 LEU A O 1
ATOM 625 N N . MET A 1 79 ? 3.150 -1.576 12.281 1.00 89.50 79 MET A N 1
ATOM 626 C CA . MET A 1 79 ? 2.230 -2.518 12.927 1.00 89.50 79 MET A CA 1
ATOM 627 C C . MET A 1 79 ? 1.072 -1.821 13.650 1.00 89.50 79 MET A C 1
ATOM 629 O O . MET A 1 79 ? -0.075 -2.255 13.529 1.00 89.50 79 MET A O 1
ATOM 633 N N . TYR A 1 80 ? 1.330 -0.719 14.352 1.00 90.75 80 TYR A N 1
ATOM 634 C CA . TYR A 1 80 ? 0.300 0.079 15.015 1.00 90.75 80 TYR A CA 1
ATOM 635 C C . TYR A 1 80 ? -0.692 0.656 14.012 1.00 90.75 80 TYR A C 1
ATOM 637 O O . TYR A 1 80 ? -1.889 0.676 14.288 1.00 90.75 80 TYR A O 1
ATOM 645 N N . SER A 1 81 ? -0.228 1.048 12.823 1.00 89.38 81 SER A N 1
ATOM 646 C CA . SER A 1 81 ? -1.109 1.503 11.748 1.00 89.38 81 SER A CA 1
ATOM 647 C C . SER A 1 81 ? -2.074 0.411 11.282 1.00 89.38 81 SER A C 1
ATOM 649 O O . SER A 1 81 ? -3.228 0.706 10.988 1.00 89.38 81 SER A O 1
ATOM 651 N N . THR A 1 82 ? -1.655 -0.856 11.294 1.00 93.75 82 THR A N 1
ATOM 652 C CA . THR A 1 82 ? -2.536 -1.992 11.000 1.00 93.75 82 THR A CA 1
ATOM 653 C C . THR A 1 82 ? -3.480 -2.284 12.159 1.00 93.75 82 THR A C 1
ATOM 655 O O . THR A 1 82 ? -4.692 -2.349 11.949 1.00 93.75 82 THR A O 1
ATOM 658 N N . TRP A 1 83 ? -2.960 -2.384 13.383 1.00 94.69 83 TRP A N 1
ATOM 659 C CA . TRP A 1 83 ? -3.751 -2.677 14.583 1.00 94.69 83 TRP A CA 1
ATOM 660 C C . TRP A 1 83 ? -4.837 -1.620 14.835 1.00 94.69 83 TRP A C 1
ATOM 662 O O . TRP A 1 83 ? -5.993 -1.944 15.100 1.00 94.69 83 TRP A O 1
ATOM 672 N N . ALA A 1 84 ? -4.525 -0.339 14.648 1.00 94.00 84 ALA A N 1
ATOM 673 C CA . ALA A 1 84 ? -5.508 0.726 14.796 1.00 94.00 84 ALA A CA 1
ATOM 674 C C . ALA A 1 84 ? -6.725 0.527 13.870 1.00 94.00 84 ALA A C 1
ATOM 676 O O . ALA A 1 84 ? -7.855 0.810 14.266 1.00 94.00 84 ALA A O 1
ATOM 677 N N . THR A 1 85 ? -6.543 -0.031 12.665 1.00 95.25 85 THR A N 1
ATOM 678 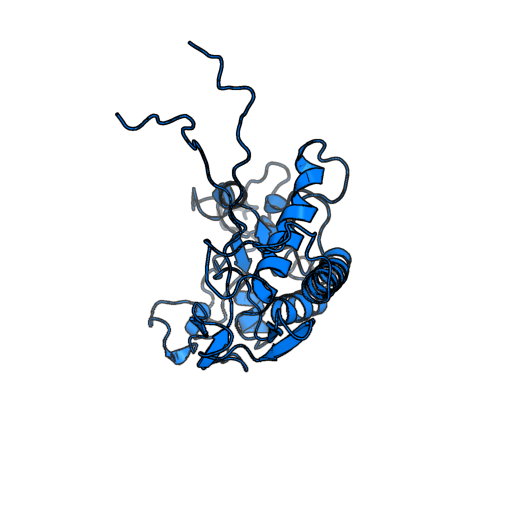C CA . THR A 1 85 ? -7.664 -0.260 11.733 1.00 95.25 85 THR A CA 1
ATOM 679 C C . THR A 1 85 ? -8.654 -1.320 12.200 1.00 95.25 85 THR A C 1
ATOM 681 O O . THR A 1 85 ? -9.798 -1.293 11.751 1.00 95.25 85 THR A O 1
ATOM 684 N N . THR A 1 86 ? -8.275 -2.215 13.112 1.00 95.31 86 THR A N 1
ATOM 685 C CA . THR A 1 86 ? -9.196 -3.198 13.696 1.00 95.31 86 THR A CA 1
ATOM 686 C C . THR A 1 86 ? -9.807 -2.719 15.007 1.00 95.31 86 THR A C 1
ATOM 688 O O . THR A 1 86 ? -10.923 -3.115 15.325 1.00 95.31 86 THR A O 1
ATOM 691 N N . ASP A 1 87 ? -9.123 -1.848 15.751 1.00 93.81 87 ASP A N 1
ATOM 692 C CA . ASP A 1 87 ? -9.484 -1.546 17.143 1.00 93.81 87 ASP A CA 1
ATOM 693 C C . ASP A 1 87 ? -10.009 -0.129 17.380 1.00 93.81 87 ASP A C 1
ATOM 695 O O . ASP A 1 87 ? -10.701 0.114 18.374 1.00 93.81 87 ASP A O 1
ATOM 699 N N . GLN A 1 88 ? -9.716 0.811 16.483 1.00 93.00 88 GLN A N 1
ATOM 700 C CA . GLN A 1 88 ? -10.105 2.215 16.594 1.00 93.00 88 GLN A CA 1
ATOM 701 C C . GLN A 1 88 ? -11.238 2.541 15.608 1.00 93.00 88 GLN A C 1
ATOM 703 O O . GLN A 1 88 ? -11.014 2.992 14.488 1.00 93.00 88 GLN A O 1
ATOM 708 N N . THR A 1 89 ? -12.487 2.310 16.018 1.00 92.75 89 THR A N 1
ATOM 709 C CA . THR A 1 89 ? -13.689 2.399 15.161 1.00 92.75 89 THR A CA 1
ATOM 710 C C . THR A 1 89 ? -14.511 3.683 15.343 1.00 92.75 89 THR A C 1
ATOM 712 O O . THR A 1 89 ? -15.351 4.026 14.501 1.00 92.75 89 THR A O 1
ATOM 715 N N . LYS A 1 90 ? -14.267 4.425 16.432 1.00 90.69 90 LYS A N 1
ATOM 716 C CA . LYS A 1 90 ? -14.936 5.691 16.790 1.00 90.69 90 LYS A CA 1
ATOM 717 C C . LYS A 1 90 ? -14.105 6.933 16.425 1.00 90.69 90 LYS A C 1
ATOM 719 O O . LYS A 1 90 ? -14.498 8.058 16.733 1.00 90.69 90 LYS A O 1
ATOM 724 N N . GLY A 1 91 ? -13.000 6.745 15.702 1.00 84.94 91 GLY A N 1
ATOM 725 C CA . GLY A 1 91 ? -12.096 7.803 15.242 1.00 84.94 91 GLY A CA 1
ATOM 726 C C . GLY A 1 91 ? -10.956 8.103 16.217 1.00 84.94 91 GLY A C 1
ATOM 727 O O . GLY A 1 91 ? -10.766 7.398 17.203 1.00 84.94 91 GLY A O 1
ATOM 728 N N . ILE A 1 92 ? -10.213 9.182 15.943 1.00 81.06 92 ILE A N 1
ATOM 729 C CA . ILE A 1 92 ? -8.923 9.487 16.594 1.00 81.06 92 ILE A CA 1
ATOM 730 C C . ILE A 1 92 ? -8.981 9.701 18.117 1.00 81.06 92 ILE A C 1
ATOM 732 O O . ILE A 1 92 ? -7.952 9.669 18.776 1.00 81.06 92 ILE A O 1
ATOM 736 N N . GLN A 1 93 ? -10.175 9.928 18.671 1.00 83.25 93 GLN A N 1
ATOM 737 C CA . GLN A 1 93 ? -10.384 10.116 20.112 1.00 83.25 93 GLN A CA 1
ATOM 738 C C . GLN A 1 93 ? -10.454 8.794 20.885 1.00 83.25 93 GLN A C 1
ATOM 740 O O . GLN A 1 93 ? -10.409 8.807 22.107 1.00 83.25 93 GLN A O 1
ATOM 745 N N . GLN A 1 94 ? -10.590 7.671 20.178 1.00 87.94 94 GLN A N 1
ATOM 746 C CA . GLN A 1 94 ? -10.633 6.349 20.781 1.00 87.94 94 GLN A CA 1
ATOM 747 C C . GLN A 1 94 ? -9.230 5.736 20.763 1.00 87.94 94 GLN A C 1
ATOM 749 O O . GLN A 1 94 ? -8.673 5.531 19.689 1.00 87.94 94 GLN A O 1
ATOM 754 N N . GLY A 1 95 ? -8.648 5.429 21.917 1.00 87.25 95 GLY A N 1
ATOM 755 C CA . GLY A 1 95 ? -7.353 4.750 21.992 1.00 87.25 95 GLY A CA 1
ATOM 756 C C . GLY A 1 95 ? -7.466 3.289 21.551 1.00 87.25 95 GLY A C 1
ATOM 757 O O . GLY A 1 95 ? -8.529 2.687 21.682 1.00 87.25 95 GLY A O 1
ATOM 758 N N . PHE A 1 96 ? -6.389 2.693 21.033 1.00 90.62 96 PHE A N 1
ATOM 759 C CA . PHE A 1 96 ? -6.349 1.255 20.710 1.00 90.62 96 PHE A CA 1
ATOM 760 C C . PHE A 1 96 ? -5.332 0.462 21.539 1.00 90.62 96 PHE A C 1
ATOM 762 O O . PHE A 1 96 ? -5.492 -0.744 21.674 1.00 90.62 96 PHE A O 1
ATOM 769 N N . PHE A 1 97 ? -4.341 1.126 22.143 1.00 91.06 97 PHE A N 1
ATOM 770 C CA . PHE A 1 97 ? -3.333 0.475 22.985 1.00 91.06 97 PHE A CA 1
ATOM 771 C C . PHE A 1 97 ? -3.860 0.021 24.343 1.00 91.06 97 PHE A C 1
ATOM 773 O O . PHE A 1 97 ? -3.492 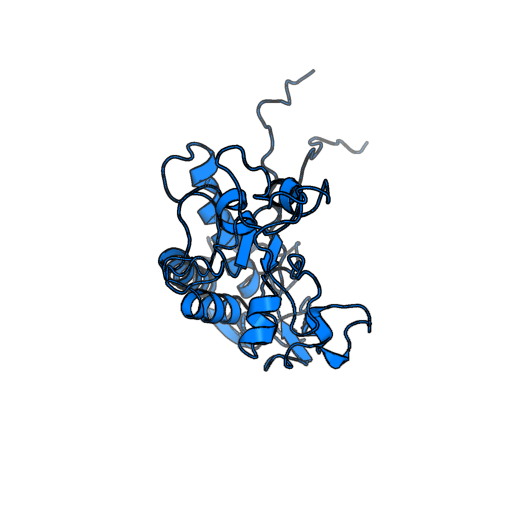-1.051 24.814 1.00 91.06 97 PHE A O 1
ATOM 780 N N . PHE A 1 98 ? -4.694 0.848 24.972 1.00 91.12 98 PHE A N 1
ATOM 781 C CA . PHE A 1 98 ? -5.198 0.639 26.323 1.00 91.12 98 PHE A CA 1
ATOM 782 C C . PHE A 1 98 ? -6.713 0.758 26.339 1.00 91.12 98 PHE A C 1
ATOM 784 O O . PHE A 1 98 ? -7.304 1.453 25.506 1.00 91.12 98 PHE A O 1
ATOM 791 N N . ASP A 1 99 ? -7.332 0.060 27.280 1.00 87.81 99 ASP A N 1
ATOM 792 C CA . ASP A 1 99 ? -8.716 0.307 27.632 1.00 87.81 99 ASP A CA 1
ATOM 793 C C . ASP A 1 99 ? -8.845 1.702 28.258 1.00 87.81 99 ASP A C 1
ATOM 795 O O . ASP A 1 99 ? -8.015 2.117 29.065 1.00 87.81 99 ASP A O 1
ATOM 799 N N . GLU A 1 100 ? -9.859 2.453 27.839 1.00 86.31 100 GLU A N 1
ATOM 800 C CA . GLU A 1 100 ? -10.037 3.856 28.234 1.00 86.31 100 GLU A CA 1
ATOM 801 C C . GLU A 1 100 ? -10.574 3.999 29.664 1.00 86.31 100 GLU A C 1
ATOM 803 O O . GLU A 1 100 ? -10.454 5.073 30.256 1.00 86.31 100 GLU A O 1
ATOM 808 N N . GLU A 1 101 ? -11.156 2.932 30.220 1.00 88.75 101 GLU A N 1
ATOM 809 C CA . GLU A 1 101 ? -11.708 2.896 31.572 1.00 88.75 101 GLU A CA 1
ATOM 810 C C . GLU A 1 101 ? -10.729 2.236 32.550 1.00 88.75 101 GLU A C 1
ATOM 812 O O . GLU A 1 101 ? -10.482 2.779 33.630 1.00 88.75 101 GLU A O 1
ATOM 817 N N . THR A 1 102 ? -10.149 1.087 32.182 1.00 91.25 102 THR A N 1
ATOM 818 C CA . THR A 1 102 ? -9.279 0.302 33.079 1.00 91.25 102 THR A CA 1
ATOM 819 C C . THR A 1 102 ? -7.790 0.602 32.926 1.00 91.25 102 THR A C 1
ATOM 821 O O . THR A 1 102 ? -7.018 0.273 33.825 1.00 91.25 102 THR A O 1
ATOM 824 N N . PHE A 1 103 ? -7.373 1.231 31.819 1.00 91.31 103 PHE A N 1
ATOM 825 C CA . PHE A 1 103 ? -5.966 1.405 31.427 1.00 91.31 103 PHE A CA 1
ATOM 826 C C . PHE A 1 103 ? -5.182 0.093 31.254 1.00 91.31 103 PHE A C 1
ATOM 828 O O . PHE A 1 103 ? -3.950 0.102 31.205 1.00 91.31 103 PHE A O 1
ATOM 835 N N . GLU A 1 104 ? -5.865 -1.043 31.116 1.00 91.94 104 GLU A N 1
ATOM 836 C CA . GLU A 1 104 ? -5.211 -2.311 30.798 1.00 91.94 104 GLU A CA 1
ATOM 837 C C . GLU A 1 104 ? -4.800 -2.358 29.314 1.00 91.94 104 GLU A C 1
ATOM 839 O O . GLU A 1 104 ? -5.525 -1.836 28.458 1.00 91.94 104 GLU A O 1
ATOM 844 N N . PRO A 1 105 ? -3.647 -2.962 28.964 1.00 91.25 105 PRO A N 1
ATOM 845 C CA . PRO A 1 105 ? -3.243 -3.121 27.569 1.00 91.25 105 PRO A CA 1
ATOM 846 C C . PRO A 1 105 ? -4.258 -3.960 26.782 1.00 91.25 105 PRO A C 1
ATOM 848 O O . PRO A 1 105 ? -4.609 -5.061 27.199 1.00 91.25 105 PRO A O 1
ATOM 851 N N . ARG A 1 106 ? -4.667 -3.504 25.595 1.00 88.00 106 ARG A N 1
ATOM 852 C CA . ARG A 1 106 ? -5.623 -4.220 24.724 1.00 88.00 106 ARG A CA 1
ATOM 853 C C . ARG A 1 106 ? -4.942 -5.213 23.783 1.00 88.00 106 ARG A C 1
ATOM 855 O O . ARG A 1 106 ? -5.281 -5.299 22.607 1.00 88.00 106 ARG A O 1
ATOM 862 N N . ILE A 1 107 ? -3.956 -5.953 24.281 1.00 90.69 107 ILE A N 1
ATOM 863 C CA . ILE A 1 107 ? -3.249 -6.961 23.483 1.00 90.69 107 ILE A CA 1
ATOM 864 C C . ILE A 1 107 ? -4.180 -8.166 23.286 1.00 90.69 107 ILE A C 1
ATOM 866 O O . ILE A 1 107 ? -4.297 -9.013 24.165 1.00 90.69 107 ILE A O 1
ATOM 870 N N . GLY A 1 108 ? -4.850 -8.216 22.134 1.00 91.38 108 GLY A N 1
ATOM 871 C CA . GLY A 1 108 ? -5.827 -9.249 21.775 1.00 91.38 108 GLY A CA 1
ATOM 872 C C . GLY A 1 108 ? -5.842 -9.538 20.273 1.00 91.38 108 GLY A C 1
ATOM 873 O O . GLY A 1 108 ? -4.825 -9.388 19.590 1.00 91.38 108 GLY A O 1
ATOM 874 N N . ARG A 1 109 ? -7.001 -9.921 19.729 1.00 94.69 109 ARG A N 1
ATOM 875 C CA . ARG A 1 109 ? -7.121 -10.379 18.331 1.00 94.69 109 ARG A CA 1
ATOM 876 C C . ARG A 1 109 ? -6.715 -9.361 17.269 1.00 94.69 109 ARG A C 1
ATOM 878 O O . ARG A 1 109 ? -6.177 -9.737 16.230 1.00 94.69 109 ARG A O 1
ATOM 885 N N . GLY A 1 110 ? -6.943 -8.074 17.514 1.00 94.25 110 GLY A N 1
ATOM 886 C CA . GLY A 1 110 ? -6.504 -7.019 16.600 1.00 94.25 110 GLY A CA 1
ATOM 887 C C . GLY A 1 110 ? -4.982 -6.906 16.512 1.00 94.25 110 GLY A C 1
ATOM 888 O O . GLY A 1 110 ? -4.426 -6.796 15.418 1.00 94.25 110 GLY A O 1
ATOM 889 N N . PHE A 1 111 ? -4.300 -7.027 17.656 1.00 94.31 111 PHE A N 1
ATOM 890 C CA . PHE A 1 111 ? -2.840 -7.085 17.712 1.00 94.31 111 PHE A CA 1
ATOM 891 C C . PHE A 1 111 ? -2.314 -8.345 17.015 1.00 94.31 111 PHE A C 1
ATOM 893 O O . PHE A 1 111 ? -1.390 -8.261 16.210 1.00 94.31 111 PHE A O 1
ATOM 900 N N . GLU A 1 112 ? -2.939 -9.502 17.258 1.00 95.44 112 GLU A N 1
ATOM 901 C CA . GLU A 1 112 ? -2.600 -10.756 16.576 1.00 95.44 112 GLU A CA 1
ATOM 902 C C . GLU A 1 112 ? -2.746 -10.638 15.049 1.00 95.44 112 GLU A C 1
ATOM 904 O O . GLU A 1 112 ? -1.831 -11.013 14.312 1.00 95.44 112 GLU A O 1
ATOM 909 N N . LYS A 1 113 ? -3.851 -10.059 14.554 1.00 95.94 113 LYS A N 1
ATOM 910 C CA . LYS A 1 113 ? -4.040 -9.809 13.117 1.00 95.94 113 LYS A CA 1
ATOM 911 C C . LYS A 1 113 ? -2.939 -8.907 12.563 1.00 95.94 113 LYS A C 1
ATOM 913 O O . LYS A 1 113 ? -2.365 -9.232 11.526 1.00 95.94 113 LYS A O 1
ATOM 918 N N . ALA A 1 114 ? -2.611 -7.813 13.251 1.00 95.56 114 ALA A N 1
ATOM 919 C CA . ALA A 1 114 ? -1.536 -6.921 12.826 1.00 95.56 114 ALA A CA 1
ATOM 920 C C . ALA A 1 114 ? -0.181 -7.643 12.757 1.00 95.56 114 ALA A C 1
ATOM 922 O O . ALA A 1 114 ? 0.529 -7.509 11.763 1.00 95.56 114 ALA A O 1
ATOM 923 N N . MET A 1 115 ? 0.151 -8.463 13.757 1.00 95.12 115 MET A N 1
ATOM 924 C CA . MET A 1 115 ? 1.376 -9.270 13.769 1.00 95.12 115 MET A CA 1
ATOM 925 C C . MET A 1 115 ? 1.438 -10.250 12.594 1.00 95.12 115 MET A C 1
ATOM 927 O O . MET A 1 115 ? 2.482 -10.370 11.955 1.00 95.12 115 MET A O 1
ATOM 931 N N . ASN A 1 116 ? 0.333 -10.930 12.281 1.00 96.06 116 ASN A N 1
ATOM 932 C CA . ASN A 1 116 ? 0.278 -11.876 11.165 1.00 96.06 116 ASN A CA 1
ATOM 933 C C . ASN A 1 116 ? 0.412 -11.175 9.805 1.00 96.06 116 ASN A C 1
ATOM 935 O O . ASN A 1 116 ? 1.218 -11.608 8.986 1.00 96.06 116 ASN A O 1
ATOM 939 N N . VAL A 1 117 ? -0.280 -10.047 9.602 1.00 96.62 117 VAL A N 1
ATOM 940 C CA . VAL A 1 117 ? -0.108 -9.207 8.403 1.00 96.62 117 VAL A CA 1
ATOM 941 C C . VAL A 1 117 ? 1.356 -8.805 8.247 1.00 96.62 117 VAL A C 1
ATOM 943 O O . VAL A 1 117 ? 1.951 -9.010 7.193 1.00 96.62 117 VAL A O 1
ATOM 946 N N . TRP A 1 118 ? 1.971 -8.269 9.302 1.00 93.19 118 TRP A N 1
ATOM 947 C CA . TRP A 1 118 ? 3.347 -7.788 9.216 1.00 93.19 118 TRP A CA 1
ATOM 948 C C . TRP A 1 118 ? 4.370 -8.901 9.073 1.00 93.19 118 TRP A C 1
ATOM 950 O O . TRP A 1 118 ? 5.373 -8.687 8.406 1.00 93.19 118 TRP A O 1
ATOM 960 N N . LYS A 1 119 ? 4.114 -10.098 9.602 1.00 92.75 119 LYS A N 1
ATOM 961 C CA . LYS A 1 119 ? 4.934 -11.281 9.326 1.00 92.75 119 LYS A CA 1
ATOM 962 C C . LYS A 1 119 ? 4.957 -11.607 7.828 1.00 92.75 119 LYS A C 1
ATOM 964 O O . LYS A 1 119 ? 6.034 -11.852 7.283 1.00 92.75 119 LYS A O 1
ATOM 969 N N . ASP A 1 120 ? 3.805 -11.569 7.166 1.00 94.81 120 ASP A N 1
ATOM 970 C CA . ASP A 1 120 ? 3.706 -11.873 5.736 1.00 94.81 120 ASP A CA 1
ATOM 971 C C . ASP A 1 120 ? 4.295 -10.755 4.869 1.00 94.81 120 ASP A C 1
ATOM 973 O O . ASP A 1 120 ? 5.052 -11.029 3.935 1.00 94.81 120 ASP A O 1
ATOM 977 N N . LEU A 1 121 ? 4.027 -9.489 5.205 1.00 93.81 121 LEU A N 1
ATOM 978 C CA . LEU A 1 121 ? 4.637 -8.342 4.523 1.00 93.81 121 LEU A CA 1
ATOM 979 C C . LEU A 1 121 ? 6.156 -8.322 4.707 1.00 93.81 121 LEU A C 1
ATOM 981 O O . LEU A 1 121 ? 6.891 -8.030 3.764 1.00 93.81 121 LEU A O 1
ATOM 985 N N . TRP A 1 122 ? 6.637 -8.675 5.900 1.00 89.50 122 TRP A N 1
ATOM 986 C CA . TRP A 1 122 ? 8.061 -8.761 6.194 1.00 89.50 122 TRP A CA 1
ATOM 987 C C . TRP A 1 122 ? 8.753 -9.805 5.333 1.00 89.50 122 TRP A C 1
ATOM 989 O O . TRP A 1 122 ? 9.846 -9.545 4.855 1.00 89.50 122 TRP A O 1
ATOM 999 N N . ALA A 1 123 ? 8.144 -10.967 5.095 1.00 89.88 123 ALA A N 1
ATOM 1000 C CA . ALA A 1 123 ? 8.751 -12.014 4.273 1.00 89.88 123 ALA A CA 1
ATOM 1001 C C . ALA A 1 123 ? 8.900 -11.625 2.787 1.00 89.88 123 ALA A C 1
ATOM 1003 O O . ALA A 1 123 ? 9.699 -12.230 2.078 1.00 89.88 123 ALA A O 1
ATOM 1004 N N . ASN A 1 124 ? 8.154 -10.616 2.329 1.00 92.75 124 ASN A N 1
ATOM 1005 C CA . ASN A 1 124 ? 8.028 -10.238 0.918 1.00 92.75 124 ASN A CA 1
ATOM 1006 C C . ASN A 1 124 ? 8.449 -8.783 0.645 1.00 92.75 124 ASN A C 1
ATOM 1008 O O . ASN A 1 124 ? 8.036 -8.175 -0.347 1.00 92.75 124 ASN A O 1
ATOM 1012 N N . SER A 1 125 ? 9.234 -8.205 1.557 1.00 89.75 125 SER A N 1
ATOM 1013 C CA . SER A 1 125 ? 9.765 -6.856 1.403 1.00 89.75 125 SER A CA 1
ATOM 1014 C C . SER A 1 125 ? 11.218 -6.803 0.917 1.00 89.75 125 SER A C 1
ATOM 1016 O O . SER A 1 125 ? 11.960 -7.788 0.964 1.00 89.75 125 SER A O 1
ATOM 1018 N N . ALA A 1 126 ? 11.643 -5.639 0.445 1.00 88.31 126 ALA A N 1
ATOM 1019 C CA . ALA A 1 126 ? 13.044 -5.344 0.201 1.00 88.31 126 ALA A CA 1
ATOM 1020 C C . ALA A 1 126 ? 13.772 -5.049 1.522 1.00 88.31 126 ALA A C 1
ATOM 1022 O O . ALA A 1 126 ? 13.176 -4.508 2.455 1.00 88.31 126 ALA A O 1
ATOM 1023 N N . ASP A 1 127 ? 15.069 -5.354 1.579 1.00 78.62 127 ASP A N 1
ATOM 1024 C CA . ASP A 1 127 ? 15.975 -4.718 2.540 1.00 78.62 127 ASP A CA 1
ATOM 1025 C C . ASP A 1 127 ? 16.705 -3.551 1.849 1.00 78.62 127 ASP A C 1
ATOM 1027 O O . ASP A 1 127 ? 16.940 -3.584 0.638 1.00 78.62 127 ASP A O 1
ATOM 1031 N N . GLY A 1 128 ? 17.047 -2.505 2.600 1.00 71.19 128 GLY A N 1
ATOM 1032 C CA . GLY A 1 128 ? 17.656 -1.278 2.073 1.00 71.19 128 GLY A CA 1
ATOM 1033 C C . GLY A 1 128 ? 16.729 -0.057 2.029 1.00 71.19 128 GLY A C 1
ATOM 1034 O O . GLY A 1 128 ? 15.623 -0.055 2.566 1.00 71.19 128 GLY A O 1
ATOM 1035 N N . CYS A 1 129 ? 17.221 1.044 1.450 1.00 72.12 129 CYS A N 1
ATOM 1036 C CA . CYS A 1 129 ? 16.495 2.315 1.436 1.00 72.12 129 CYS A CA 1
ATOM 1037 C C . CYS A 1 129 ? 15.240 2.214 0.563 1.00 72.12 129 CYS A C 1
ATOM 1039 O O . CYS A 1 129 ? 15.343 2.019 -0.651 1.00 72.12 129 CYS A O 1
ATOM 1041 N N . ILE A 1 130 ? 14.071 2.414 1.182 1.00 72.94 130 ILE A N 1
ATOM 1042 C CA . ILE A 1 130 ? 12.762 2.318 0.530 1.00 72.94 130 ILE A CA 1
ATOM 1043 C C . ILE A 1 130 ? 12.694 3.096 -0.785 1.00 72.94 130 ILE A C 1
ATOM 1045 O O . ILE A 1 130 ? 12.202 2.587 -1.792 1.00 72.94 130 ILE A O 1
ATOM 1049 N N . THR A 1 131 ? 13.211 4.329 -0.778 1.00 72.12 131 THR A N 1
ATOM 1050 C CA . THR A 1 131 ? 13.116 5.224 -1.922 1.00 72.12 131 THR A CA 1
ATOM 1051 C C . THR A 1 131 ? 13.917 4.659 -3.083 1.00 72.12 131 THR A C 1
ATOM 1053 O O . THR A 1 131 ? 13.373 4.622 -4.173 1.00 72.12 131 THR A O 1
ATOM 1056 N N . SER A 1 132 ? 15.137 4.156 -2.858 1.00 82.44 132 SER A N 1
ATOM 1057 C CA . SER A 1 132 ? 16.026 3.648 -3.914 1.00 82.44 132 SER A CA 1
ATOM 1058 C C . SER A 1 132 ? 15.409 2.483 -4.687 1.00 82.44 132 SER A C 1
ATOM 1060 O O . SER A 1 132 ? 15.180 2.610 -5.886 1.00 82.44 132 SER A O 1
ATOM 1062 N N . ASN A 1 133 ? 15.041 1.401 -3.994 1.00 89.56 133 ASN A N 1
ATOM 1063 C CA . ASN A 1 133 ? 14.458 0.220 -4.640 1.00 89.56 133 ASN A CA 1
ATOM 1064 C C . ASN A 1 133 ? 13.145 0.569 -5.365 1.00 89.56 133 ASN A C 1
ATOM 1066 O O . ASN A 1 133 ? 12.915 0.134 -6.492 1.00 89.56 133 ASN A O 1
ATOM 1070 N N . PHE A 1 134 ? 12.298 1.413 -4.764 1.00 91.88 134 PHE A N 1
ATOM 1071 C CA . PHE A 1 134 ? 11.052 1.821 -5.406 1.00 91.88 134 PHE A CA 1
ATOM 1072 C C . PHE A 1 134 ? 11.291 2.706 -6.640 1.00 91.88 134 PHE A C 1
ATOM 1074 O O . PHE A 1 134 ? 10.677 2.469 -7.679 1.00 91.88 134 PHE A O 1
ATOM 1081 N N . VAL A 1 135 ? 12.184 3.706 -6.572 1.00 90.31 135 VAL A N 1
ATOM 1082 C CA . VAL A 1 135 ? 12.461 4.602 -7.715 1.00 90.31 135 VAL A CA 1
ATOM 1083 C C . VAL A 1 135 ? 13.230 3.927 -8.848 1.00 90.31 135 VAL A C 1
ATOM 1085 O O . VAL A 1 135 ? 13.222 4.455 -9.956 1.00 90.31 135 VAL A O 1
ATOM 1088 N N . GLU A 1 136 ? 13.870 2.789 -8.588 1.00 92.12 136 GLU A N 1
ATOM 1089 C CA . GLU A 1 136 ? 14.496 1.923 -9.597 1.00 92.12 136 GLU A CA 1
ATOM 1090 C C . GLU A 1 136 ? 13.504 0.937 -10.232 1.00 92.12 136 GLU A C 1
ATOM 1092 O O . GLU A 1 136 ? 13.846 0.226 -11.170 1.00 92.12 136 GLU A O 1
ATOM 1097 N N . GLY A 1 137 ? 12.257 0.913 -9.754 1.00 94.00 137 GLY A N 1
ATOM 1098 C CA . GLY A 1 137 ? 11.196 0.067 -10.294 1.00 94.00 137 GLY A CA 1
ATOM 1099 C C . GLY A 1 137 ? 11.117 -1.324 -9.684 1.00 94.00 137 GLY A C 1
ATOM 1100 O O . GLY A 1 137 ? 10.231 -2.080 -10.068 1.00 94.00 137 GLY A O 1
ATOM 1101 N N . ARG A 1 138 ? 11.949 -1.612 -8.680 1.00 94.94 138 ARG A N 1
ATOM 1102 C CA . ARG A 1 138 ? 12.114 -2.932 -8.060 1.00 94.94 138 ARG A CA 1
ATOM 1103 C C . ARG A 1 138 ? 11.057 -3.289 -7.019 1.00 94.94 138 ARG A C 1
ATOM 1105 O O . ARG A 1 138 ? 11.193 -4.273 -6.303 1.00 94.94 138 ARG A O 1
ATOM 1112 N N . CYS A 1 139 ? 10.032 -2.454 -6.859 1.00 95.38 139 CYS A N 1
ATOM 1113 C CA . CYS A 1 139 ? 8.965 -2.668 -5.889 1.00 95.38 139 CYS A CA 1
ATOM 1114 C C . CYS A 1 139 ? 7.594 -2.374 -6.483 1.00 95.38 139 CYS A C 1
ATOM 1116 O O . CYS A 1 139 ? 7.386 -1.313 -7.077 1.00 95.38 139 CYS A O 1
ATOM 1118 N N . ALA A 1 140 ? 6.634 -3.267 -6.240 1.00 96.81 140 ALA A N 1
ATOM 1119 C CA . ALA A 1 140 ? 5.248 -3.043 -6.644 1.00 96.81 140 ALA A CA 1
ATOM 1120 C C . ALA A 1 140 ? 4.552 -2.002 -5.755 1.00 96.81 140 ALA A C 1
ATOM 1122 O O . ALA A 1 140 ? 3.859 -1.107 -6.251 1.00 96.81 140 ALA A O 1
ATOM 1123 N N . VAL A 1 141 ? 4.763 -2.091 -4.440 1.00 96.31 141 VAL A N 1
ATOM 1124 C CA . VAL A 1 141 ? 4.217 -1.159 -3.447 1.00 96.31 141 VAL A CA 1
ATOM 1125 C C . VAL A 1 141 ? 5.345 -0.578 -2.606 1.00 96.31 141 VAL A C 1
ATOM 1127 O O . VAL A 1 141 ? 6.275 -1.274 -2.221 1.00 96.31 141 VAL A O 1
ATOM 1130 N N . GLY A 1 142 ? 5.252 0.705 -2.291 1.00 93.50 142 GLY A N 1
ATOM 1131 C CA . GLY A 1 142 ? 6.069 1.388 -1.305 1.00 93.50 142 GLY A CA 1
ATOM 1132 C C . GLY A 1 142 ? 5.211 1.876 -0.140 1.00 93.50 142 GLY A C 1
ATOM 1133 O O . GLY A 1 142 ? 4.127 2.412 -0.361 1.00 93.50 142 GLY A O 1
ATOM 1134 N N . LEU A 1 143 ? 5.680 1.721 1.099 1.00 90.81 143 LEU A N 1
ATOM 1135 C CA . LEU A 1 143 ? 4.997 2.220 2.297 1.00 90.81 143 LEU A CA 1
ATOM 1136 C C . LEU A 1 143 ? 5.973 2.947 3.237 1.00 90.81 143 LEU A C 1
ATOM 1138 O O . LEU A 1 143 ? 6.785 2.321 3.913 1.00 90.81 143 LEU A O 1
ATOM 1142 N N . ALA A 1 144 ? 5.883 4.280 3.280 1.00 86.50 144 ALA A N 1
ATOM 1143 C CA . ALA A 1 144 ? 6.734 5.144 4.107 1.00 86.50 144 ALA A CA 1
ATOM 1144 C C . ALA A 1 144 ? 6.079 6.502 4.409 1.00 86.50 144 ALA A C 1
ATOM 1146 O O . ALA A 1 144 ? 5.107 6.872 3.743 1.00 86.50 144 ALA A O 1
ATOM 1147 N N . PRO A 1 145 ? 6.617 7.267 5.376 1.00 84.06 145 PRO A N 1
ATOM 1148 C CA . PRO A 1 145 ? 6.267 8.657 5.614 1.00 84.06 145 PRO A CA 1
ATOM 1149 C C . PRO A 1 145 ? 6.422 9.548 4.374 1.00 84.06 145 PRO A C 1
ATOM 1151 O O . PRO A 1 145 ? 7.204 9.238 3.467 1.00 84.06 145 PRO A O 1
ATOM 1154 N N . PRO A 1 146 ? 5.731 10.703 4.326 1.00 82.88 146 PRO A N 1
ATOM 1155 C CA . PRO A 1 146 ? 5.702 11.562 3.146 1.00 82.88 146 PRO A CA 1
ATOM 1156 C C . PRO A 1 146 ? 7.090 12.066 2.732 1.00 82.88 146 PRO A C 1
ATOM 1158 O O . PRO A 1 146 ? 7.359 12.211 1.538 1.00 82.88 146 PRO A O 1
ATOM 1161 N N . GLY A 1 147 ? 7.986 12.296 3.701 1.00 80.19 147 GLY A N 1
ATOM 1162 C CA . GLY A 1 147 ? 9.353 12.759 3.453 1.00 80.19 147 GLY A CA 1
ATOM 1163 C C . GLY A 1 147 ? 10.158 11.829 2.537 1.00 80.19 147 GLY A C 1
ATOM 1164 O O . GLY A 1 147 ? 10.893 12.312 1.674 1.00 80.19 147 GLY A O 1
ATOM 1165 N N . CYS A 1 148 ? 9.953 10.511 2.640 1.00 81.25 148 CYS A N 1
ATOM 1166 C CA . CYS A 1 148 ? 10.627 9.509 1.804 1.00 81.25 148 CYS A CA 1
ATOM 1167 C C . CYS A 1 148 ? 10.202 9.565 0.334 1.00 81.25 148 CYS A C 1
ATOM 1169 O O . CYS A 1 148 ? 10.971 9.190 -0.551 1.00 81.25 148 CYS A O 1
ATOM 1171 N N . TRP A 1 149 ? 8.996 10.065 0.064 1.00 84.75 149 TRP A N 1
ATOM 1172 C CA . TRP A 1 149 ? 8.438 10.154 -1.283 1.00 84.75 149 TRP A CA 1
ATOM 1173 C C . TRP A 1 149 ? 8.778 11.458 -1.998 1.00 84.75 149 TRP A C 1
ATOM 1175 O O . TRP A 1 149 ? 8.446 11.620 -3.174 1.00 84.75 149 TRP A O 1
ATOM 1185 N N . LYS A 1 150 ? 9.450 12.402 -1.324 1.00 81.12 150 LYS A N 1
ATOM 1186 C CA . LYS A 1 150 ? 9.787 13.705 -1.907 1.00 81.12 150 LYS A CA 1
ATOM 1187 C C . LYS A 1 150 ? 10.553 13.552 -3.221 1.00 81.12 150 LYS A C 1
ATOM 1189 O O . LYS A 1 150 ? 10.142 14.148 -4.206 1.00 81.12 150 LYS A O 1
ATOM 1194 N N . GLY A 1 151 ? 11.600 12.725 -3.259 1.00 73.50 151 GLY A N 1
ATOM 1195 C CA . GLY A 1 151 ? 12.396 12.494 -4.475 1.00 73.50 151 GLY A CA 1
ATOM 1196 C C . GLY A 1 151 ? 11.637 11.765 -5.591 1.00 73.50 151 GLY A C 1
ATOM 1197 O O . GLY A 1 151 ? 11.974 11.894 -6.762 1.00 73.50 151 GLY A O 1
ATOM 1198 N N . THR A 1 152 ? 10.573 11.037 -5.249 1.00 81.06 152 THR A N 1
ATOM 1199 C CA . THR A 1 152 ? 9.713 10.362 -6.228 1.00 81.06 152 THR A CA 1
ATOM 1200 C C . THR A 1 152 ? 8.765 11.342 -6.922 1.00 81.06 152 THR A C 1
ATOM 1202 O O . THR A 1 152 ? 8.477 11.163 -8.101 1.00 81.06 152 THR A O 1
ATOM 1205 N N . PHE A 1 153 ? 8.285 12.373 -6.215 1.00 78.81 153 PHE A N 1
ATOM 1206 C CA . PHE A 1 153 ? 7.222 13.263 -6.706 1.00 78.81 153 PHE A CA 1
ATOM 1207 C C . PHE A 1 153 ? 7.641 14.718 -6.960 1.00 78.81 153 PHE A C 1
ATOM 1209 O O . PHE A 1 153 ? 6.902 15.447 -7.616 1.00 78.81 153 PHE A O 1
ATOM 1216 N N . VAL A 1 154 ? 8.773 15.176 -6.427 1.00 68.44 154 VAL A N 1
ATOM 1217 C CA . VAL A 1 154 ? 9.242 16.566 -6.532 1.00 68.44 154 VAL A CA 1
ATOM 1218 C C . VAL A 1 154 ? 10.553 16.580 -7.326 1.00 68.44 154 VAL A C 1
ATOM 1220 O O . VAL A 1 154 ? 11.477 15.863 -6.962 1.00 68.44 154 VAL A O 1
ATOM 1223 N N . ASN A 1 155 ? 10.621 17.420 -8.372 1.00 54.53 155 ASN A N 1
ATOM 1224 C CA . ASN A 1 155 ? 11.659 17.510 -9.426 1.00 54.53 155 ASN A CA 1
ATOM 1225 C C . ASN A 1 155 ? 11.503 16.488 -10.576 1.00 54.53 155 ASN A C 1
ATOM 1227 O O . ASN A 1 155 ? 12.286 15.556 -10.736 1.00 54.53 155 ASN A O 1
ATOM 1231 N N . SER A 1 156 ? 10.488 16.707 -11.417 1.00 51.22 156 SER A N 1
ATOM 1232 C CA . SER A 1 156 ? 9.974 15.816 -12.474 1.00 51.22 156 SER A CA 1
ATOM 1233 C C . SER A 1 156 ? 10.888 15.536 -13.680 1.00 51.22 156 SER A C 1
ATOM 1235 O O . SER A 1 156 ? 10.517 14.720 -14.518 1.00 51.22 156 SER A O 1
ATOM 1237 N N . GLU A 1 157 ? 12.072 16.146 -13.788 1.00 51.09 157 GLU A N 1
ATOM 1238 C CA . GLU A 1 157 ? 13.036 15.805 -14.856 1.00 51.09 157 GLU A CA 1
ATOM 1239 C C . GLU A 1 157 ? 13.889 14.565 -14.511 1.00 51.09 157 GLU A C 1
ATOM 1241 O O . GLU A 1 157 ? 14.304 13.822 -15.405 1.00 51.09 157 GLU A O 1
ATOM 1246 N N . GLU A 1 158 ? 14.060 14.279 -13.213 1.00 61.34 158 GLU A N 1
ATOM 1247 C CA . GLU A 1 158 ? 14.751 13.094 -12.670 1.00 61.34 158 GLU A CA 1
ATOM 1248 C C . GLU A 1 158 ? 13.886 12.275 -11.692 1.00 61.34 158 GLU A C 1
ATOM 1250 O O . GLU A 1 158 ? 14.283 11.190 -11.255 1.00 61.34 158 GLU A O 1
ATOM 1255 N N . GLY A 1 159 ? 12.701 12.781 -11.341 1.00 72.19 159 GLY A N 1
ATOM 1256 C CA . GLY A 1 159 ? 11.751 12.141 -10.437 1.00 72.19 159 GLY A CA 1
ATOM 1257 C C . GLY A 1 159 ? 11.029 10.933 -11.042 1.00 72.19 159 GLY A C 1
ATOM 1258 O O . GLY A 1 159 ? 11.043 10.688 -12.255 1.00 72.19 159 GLY A O 1
ATOM 1259 N N . GLY A 1 160 ? 10.362 10.184 -10.165 1.00 86.88 160 GLY A N 1
ATOM 1260 C CA . GLY A 1 160 ? 9.580 9.004 -10.517 1.00 86.88 160 GLY A CA 1
ATOM 1261 C C . GLY A 1 160 ? 10.377 7.697 -10.545 1.00 86.88 160 GLY A C 1
ATOM 1262 O O . GLY A 1 160 ? 11.423 7.576 -9.909 1.00 86.88 160 GLY A O 1
ATOM 1263 N N . VAL A 1 161 ? 9.841 6.712 -11.259 1.00 92.00 161 VAL A N 1
ATOM 1264 C CA . VAL A 1 161 ? 10.377 5.359 -11.399 1.00 92.00 161 VAL A CA 1
ATOM 1265 C C . VAL A 1 161 ? 11.056 5.233 -12.760 1.00 92.00 161 VAL A C 1
ATOM 1267 O O . VAL A 1 161 ? 10.453 5.555 -13.784 1.00 92.00 161 VAL A O 1
ATOM 1270 N N . ALA A 1 162 ? 12.318 4.820 -12.764 1.00 93.25 162 ALA A N 1
ATOM 1271 C CA . ALA A 1 162 ? 13.141 4.633 -13.956 1.00 93.25 162 ALA A CA 1
ATOM 1272 C C . ALA A 1 162 ? 14.386 3.812 -13.597 1.00 93.25 162 ALA A C 1
ATOM 1274 O O . ALA A 1 162 ? 14.738 3.725 -12.424 1.00 93.25 162 ALA A O 1
ATOM 1275 N N . TRP A 1 163 ? 15.117 3.302 -14.587 1.00 93.62 163 TRP A N 1
ATOM 1276 C CA . TRP A 1 163 ? 16.463 2.786 -14.325 1.00 93.62 163 TRP A CA 1
ATOM 1277 C C . TRP A 1 163 ? 17.398 3.924 -13.928 1.00 93.62 163 TRP A C 1
ATOM 1279 O O . TRP A 1 163 ? 17.330 5.024 -14.492 1.00 93.62 163 TRP A O 1
ATOM 1289 N N . ARG A 1 164 ? 18.274 3.665 -12.952 1.00 90.81 164 ARG A N 1
ATOM 1290 C CA . ARG A 1 164 ? 19.151 4.684 -12.367 1.00 90.81 164 ARG A CA 1
ATOM 1291 C C . ARG A 1 164 ? 20.611 4.259 -12.339 1.00 90.81 164 ARG A C 1
ATOM 1293 O O . ARG A 1 164 ? 20.949 3.097 -12.142 1.00 90.81 164 ARG A O 1
ATOM 1300 N N . ASN A 1 165 ? 21.479 5.248 -12.523 1.00 89.56 165 ASN A N 1
ATOM 1301 C CA . ASN A 1 165 ? 22.908 5.130 -12.280 1.00 89.56 165 ASN A CA 1
ATOM 1302 C C . ASN A 1 165 ? 23.185 5.049 -10.772 1.00 89.56 165 ASN A C 1
ATOM 1304 O O . ASN A 1 165 ? 22.353 5.409 -9.942 1.00 89.56 165 ASN A O 1
ATOM 1308 N N . LYS A 1 166 ? 24.415 4.672 -10.407 1.00 86.06 166 LYS A N 1
ATOM 1309 C CA . LYS A 1 166 ? 24.855 4.610 -8.999 1.00 86.06 166 LYS A CA 1
ATOM 1310 C C . LYS A 1 166 ? 24.774 5.947 -8.251 1.00 86.06 166 LYS A C 1
ATOM 1312 O O . LYS A 1 166 ? 24.753 5.948 -7.026 1.00 86.06 166 LYS A O 1
ATOM 1317 N N . ASP A 1 167 ? 24.772 7.067 -8.969 1.00 85.56 167 ASP A N 1
ATOM 1318 C CA . ASP A 1 167 ? 24.609 8.410 -8.404 1.00 85.56 167 ASP A CA 1
ATOM 1319 C C . ASP A 1 167 ? 23.133 8.829 -8.242 1.00 85.56 167 ASP A C 1
ATOM 1321 O O . ASP A 1 167 ? 22.855 9.921 -7.753 1.00 85.56 167 ASP A O 1
ATOM 1325 N N . GLY A 1 168 ? 22.188 7.960 -8.623 1.00 83.25 168 GLY A N 1
ATOM 1326 C CA . GLY A 1 168 ? 20.746 8.186 -8.551 1.00 83.25 168 GLY A CA 1
ATOM 1327 C C . GLY A 1 168 ? 20.143 8.876 -9.777 1.00 83.25 168 GLY A C 1
ATOM 1328 O O . GLY A 1 168 ? 18.916 8.975 -9.859 1.00 83.25 168 GLY A O 1
ATOM 1329 N N . SER A 1 169 ? 20.951 9.321 -10.744 1.00 86.94 169 SER A N 1
ATOM 1330 C CA . SER A 1 169 ? 20.455 9.926 -11.986 1.00 86.94 169 SER A CA 1
ATOM 1331 C C . SER A 1 169 ? 19.759 8.893 -12.880 1.00 86.94 169 SER A C 1
ATOM 1333 O O . SER A 1 169 ? 20.093 7.709 -12.861 1.00 86.94 169 SER A O 1
ATOM 1335 N N . VAL A 1 170 ? 18.776 9.328 -13.674 1.00 90.44 170 VAL A N 1
ATOM 1336 C CA . VAL A 1 170 ? 18.082 8.450 -14.634 1.00 90.44 170 VAL A CA 1
ATOM 1337 C C . VAL A 1 170 ? 19.058 8.008 -15.725 1.00 90.44 170 VAL A C 1
ATOM 1339 O O . VAL A 1 170 ? 19.722 8.850 -16.332 1.00 90.44 170 VAL A O 1
ATOM 1342 N N . MET A 1 171 ? 19.115 6.707 -16.012 1.00 93.12 171 MET A N 1
ATOM 1343 C CA . MET A 1 171 ? 19.899 6.185 -17.132 1.00 93.12 171 MET A CA 1
ATOM 1344 C C . MET A 1 171 ? 19.278 6.621 -18.458 1.00 93.12 171 MET A C 1
ATOM 1346 O O . MET A 1 171 ? 18.071 6.461 -18.666 1.00 93.12 171 MET A O 1
ATOM 1350 N N . ARG A 1 172 ? 20.100 7.165 -19.358 1.00 93.62 172 ARG A N 1
ATOM 1351 C CA . ARG A 1 172 ? 19.654 7.733 -20.635 1.00 93.62 172 ARG A CA 1
ATOM 1352 C C . ARG A 1 172 ? 20.437 7.174 -21.819 1.00 93.62 172 ARG A C 1
ATOM 1354 O O . ARG A 1 172 ? 21.580 6.753 -21.652 1.00 93.62 172 ARG A O 1
ATOM 1361 N N . ASP A 1 173 ? 19.805 7.169 -22.987 1.00 93.50 173 ASP A N 1
ATOM 1362 C CA . ASP A 1 173 ? 20.445 6.862 -24.266 1.00 93.50 173 ASP A CA 1
ATOM 1363 C C . ASP A 1 173 ? 21.281 8.050 -24.790 1.00 93.50 173 ASP A C 1
ATOM 1365 O O . ASP A 1 173 ? 21.388 9.102 -24.152 1.00 93.50 173 ASP A O 1
ATOM 1369 N N . GLU A 1 174 ? 21.874 7.889 -25.975 1.00 94.06 174 GLU A N 1
ATOM 1370 C CA . GLU A 1 174 ? 22.681 8.928 -26.634 1.00 94.06 174 GLU A CA 1
ATOM 1371 C C . GLU A 1 174 ? 21.879 10.195 -26.990 1.00 94.06 174 GLU A C 1
ATOM 1373 O O . GLU A 1 174 ? 22.461 11.272 -27.129 1.00 94.06 174 GLU A O 1
ATOM 1378 N N . ASN A 1 175 ? 20.550 10.090 -27.101 1.00 92.44 175 ASN A N 1
ATOM 1379 C CA . ASN A 1 175 ? 19.643 11.204 -27.388 1.00 92.44 175 ASN A CA 1
ATOM 1380 C C . ASN A 1 175 ? 19.138 11.897 -26.112 1.00 92.44 175 ASN A C 1
ATOM 1382 O O . ASN A 1 175 ? 18.436 12.907 -26.190 1.00 92.44 175 ASN A O 1
ATOM 1386 N N . GLY A 1 176 ? 19.493 11.377 -24.934 1.00 89.19 176 GLY A N 1
ATOM 1387 C CA . GLY A 1 176 ? 19.031 11.876 -23.644 1.00 89.19 176 GLY A CA 1
ATOM 1388 C C . GLY A 1 176 ? 17.658 11.344 -23.221 1.00 89.19 176 GLY A C 1
ATOM 1389 O O . GLY A 1 176 ? 17.108 11.831 -22.229 1.00 89.19 176 GLY A O 1
ATOM 1390 N N . GLU A 1 177 ? 17.092 10.351 -23.906 1.00 89.88 177 GLU A N 1
ATOM 1391 C CA . GLU A 1 177 ? 15.847 9.690 -23.507 1.00 89.88 177 GLU A CA 1
ATOM 1392 C C . GLU A 1 177 ? 16.104 8.650 -22.415 1.00 89.88 177 GLU A C 1
ATOM 1394 O O . GLU A 1 177 ? 17.144 8.002 -22.393 1.00 89.88 177 GLU A O 1
ATOM 1399 N N . ALA A 1 178 ? 15.169 8.489 -21.475 1.00 91.31 178 ALA A N 1
ATOM 1400 C CA . ALA A 1 178 ? 15.315 7.495 -20.411 1.00 91.31 178 ALA A CA 1
ATOM 1401 C C . ALA A 1 178 ? 15.292 6.072 -20.994 1.00 91.31 178 ALA A C 1
ATOM 1403 O O . ALA A 1 178 ? 14.355 5.733 -21.715 1.00 91.31 178 ALA A O 1
ATOM 1404 N N . LEU A 1 179 ? 16.273 5.239 -20.628 1.00 94.06 179 LEU A N 1
ATOM 1405 C CA . LEU A 1 179 ? 16.386 3.865 -21.140 1.00 94.06 179 LEU A CA 1
ATOM 1406 C C . LEU A 1 179 ? 15.184 2.998 -20.763 1.00 94.06 179 LEU A C 1
ATOM 1408 O O . LEU A 1 179 ? 14.728 2.191 -21.567 1.00 94.06 179 LEU A O 1
ATOM 1412 N N . TRP A 1 180 ? 14.655 3.187 -19.554 1.00 94.94 180 TRP A N 1
ATOM 1413 C CA . TRP A 1 180 ? 13.470 2.482 -19.090 1.00 94.94 180 TRP A CA 1
ATOM 1414 C C . TRP A 1 180 ? 12.643 3.343 -18.142 1.00 94.94 180 TRP A C 1
ATOM 1416 O O . TRP A 1 180 ? 13.177 4.066 -17.292 1.00 94.94 180 TRP A O 1
ATOM 1426 N N . ARG A 1 181 ? 11.323 3.233 -18.297 1.00 93.75 181 ARG A N 1
ATOM 1427 C CA . ARG A 1 181 ? 10.298 3.739 -17.386 1.00 93.75 181 ARG A CA 1
ATOM 1428 C C . ARG A 1 181 ? 9.066 2.835 -17.475 1.00 93.75 181 ARG A C 1
ATOM 1430 O O . ARG A 1 181 ? 8.743 2.404 -18.585 1.00 93.75 181 ARG A O 1
ATOM 1437 N N . PRO A 1 182 ? 8.325 2.640 -16.374 1.00 95.00 182 PRO A N 1
ATOM 1438 C CA . PRO A 1 182 ? 7.057 1.935 -16.407 1.00 95.00 182 PRO A CA 1
ATOM 1439 C C . PRO A 1 182 ? 6.036 2.672 -17.265 1.00 95.00 182 PRO A C 1
ATOM 1441 O O . PRO A 1 182 ? 5.957 3.907 -17.249 1.00 95.00 182 PRO A O 1
ATOM 1444 N N . ARG A 1 183 ? 5.232 1.917 -18.008 1.00 94.94 183 ARG A N 1
ATOM 1445 C CA . ARG A 1 183 ? 4.224 2.472 -18.910 1.00 94.94 183 ARG A CA 1
ATOM 1446 C C . ARG A 1 183 ? 2.873 1.824 -18.682 1.00 94.94 183 ARG A C 1
ATOM 1448 O O . ARG A 1 183 ? 2.783 0.623 -18.454 1.00 94.94 183 ARG A O 1
ATOM 1455 N N . MET A 1 184 ? 1.834 2.640 -18.793 1.00 95.25 184 MET A N 1
ATOM 1456 C CA . MET A 1 184 ? 0.466 2.159 -18.944 1.00 95.25 184 MET A CA 1
ATOM 1457 C C . MET A 1 184 ? 0.303 1.507 -20.330 1.00 95.25 184 MET A C 1
ATOM 1459 O O . MET A 1 184 ? 1.132 1.700 -21.226 1.00 95.25 184 MET A O 1
ATOM 1463 N N . LYS A 1 185 ? -0.794 0.780 -20.557 1.00 94.81 185 LYS A N 1
ATOM 1464 C CA . LYS A 1 185 ? -1.116 0.132 -21.845 1.00 94.81 185 LYS A CA 1
ATOM 1465 C C . LYS A 1 185 ? -1.233 1.109 -23.012 1.00 94.81 185 LYS A C 1
ATOM 1467 O O . LYS A 1 185 ? -0.999 0.718 -24.152 1.00 94.81 185 LYS A O 1
ATOM 1472 N N . ASP A 1 186 ? -1.583 2.365 -22.745 1.00 93.38 186 ASP A N 1
ATOM 1473 C CA . ASP A 1 186 ? -1.631 3.431 -23.754 1.00 93.38 186 ASP A CA 1
ATOM 1474 C C . ASP A 1 186 ? -0.242 4.002 -24.115 1.00 93.38 186 ASP A C 1
ATOM 1476 O O . ASP A 1 186 ? -0.132 4.876 -24.975 1.00 93.38 186 ASP A O 1
ATOM 1480 N N . GLY A 1 187 ? 0.825 3.502 -23.480 1.00 92.38 187 GLY A N 1
ATOM 1481 C CA . GLY A 1 187 ? 2.211 3.910 -23.692 1.00 92.38 187 GLY A CA 1
ATOM 1482 C C . GLY A 1 187 ? 2.651 5.127 -22.875 1.00 92.38 187 GLY A C 1
ATOM 1483 O O . GLY A 1 187 ? 3.841 5.471 -22.906 1.00 92.38 187 GLY A O 1
ATOM 1484 N N . SER A 1 188 ? 1.737 5.767 -22.137 1.00 91.62 188 SER A N 1
ATOM 1485 C CA . SER A 1 188 ? 2.052 6.876 -21.237 1.00 91.62 188 SER A CA 1
ATOM 1486 C C . SER A 1 188 ? 2.880 6.409 -20.040 1.00 91.62 188 SER A C 1
ATOM 1488 O O . SER A 1 188 ? 2.828 5.249 -19.631 1.00 91.62 188 SER A O 1
ATOM 1490 N N . TYR A 1 189 ? 3.675 7.317 -19.475 1.00 92.06 189 TYR A N 1
ATOM 1491 C CA . TYR A 1 189 ? 4.466 7.022 -18.285 1.00 92.06 189 TYR A CA 1
ATOM 1492 C C . TYR A 1 189 ? 3.554 6.761 -17.076 1.00 92.06 189 TYR A C 1
ATOM 1494 O O . TYR A 1 189 ? 2.722 7.593 -16.707 1.00 92.06 189 TYR A O 1
ATOM 1502 N N . ALA A 1 190 ? 3.741 5.614 -16.429 1.00 92.25 190 ALA A N 1
ATOM 1503 C CA . ALA A 1 190 ? 2.995 5.240 -15.241 1.00 92.25 190 ALA A CA 1
ATOM 1504 C C . ALA A 1 190 ? 3.629 5.856 -13.991 1.00 92.25 190 ALA A C 1
ATOM 1506 O O . ALA A 1 190 ? 4.372 5.216 -13.248 1.00 92.25 190 ALA A O 1
ATOM 1507 N N . GLU A 1 191 ? 3.319 7.128 -13.741 1.00 89.50 191 GLU A N 1
ATOM 1508 C CA . GLU A 1 191 ? 3.710 7.786 -12.495 1.00 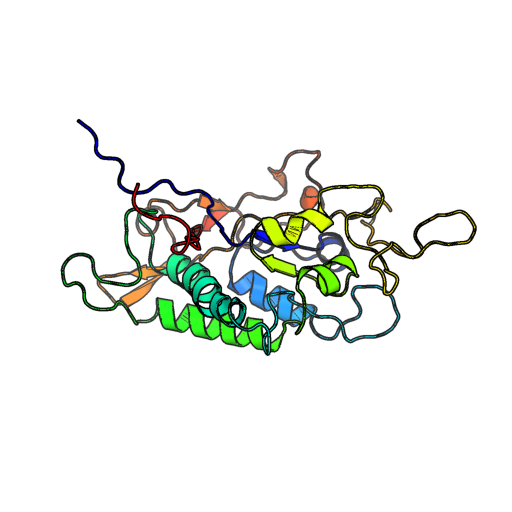89.50 191 GLU A CA 1
ATOM 1509 C C . GLU A 1 191 ? 3.232 6.984 -11.268 1.00 89.50 191 GLU A C 1
ATOM 1511 O O . GLU A 1 191 ? 2.087 6.512 -11.256 1.00 89.50 191 GLU A O 1
ATOM 1516 N N . PRO A 1 192 ? 4.037 6.885 -10.199 1.00 89.38 192 PRO A N 1
ATOM 1517 C CA . PRO A 1 192 ? 3.616 6.229 -8.967 1.00 89.38 192 PRO A CA 1
ATOM 1518 C C . PRO A 1 192 ? 2.295 6.789 -8.439 1.00 89.38 192 PRO A C 1
ATOM 1520 O O . PRO A 1 192 ? 2.073 8.001 -8.432 1.00 89.38 192 PRO A O 1
ATOM 1523 N N . TYR A 1 193 ? 1.399 5.912 -8.000 1.00 92.44 193 TYR A N 1
ATOM 1524 C CA . TYR A 1 193 ? 0.058 6.298 -7.575 1.00 92.44 193 TYR A CA 1
ATOM 1525 C C . TYR A 1 193 ? -0.050 6.254 -6.058 1.00 92.44 193 TYR A C 1
ATOM 1527 O O . TYR A 1 193 ? 0.229 5.230 -5.437 1.00 92.44 193 TYR A O 1
ATOM 1535 N N . ARG A 1 194 ? -0.457 7.367 -5.445 1.00 91.50 194 ARG A N 1
ATOM 1536 C CA . ARG A 1 194 ? -0.656 7.435 -3.994 1.00 91.50 194 ARG A CA 1
ATOM 1537 C C . ARG A 1 194 ? -2.002 6.830 -3.632 1.00 91.50 194 ARG A C 1
ATOM 1539 O O . ARG A 1 194 ? -3.032 7.226 -4.168 1.00 91.50 194 ARG A O 1
ATOM 1546 N N . LEU A 1 195 ? -1.987 5.914 -2.680 1.00 90.44 195 LEU A N 1
ATOM 1547 C CA . LEU A 1 195 ? -3.180 5.277 -2.152 1.00 90.44 195 LEU A CA 1
ATOM 1548 C C . LEU A 1 195 ? -3.647 5.981 -0.876 1.00 90.44 195 LEU A C 1
ATOM 1550 O O . LEU A 1 195 ? -2.867 6.591 -0.141 1.00 90.44 195 LEU A O 1
ATOM 1554 N N . LYS A 1 196 ? -4.939 5.836 -0.569 1.00 90.38 196 LYS A N 1
ATOM 1555 C CA . LYS A 1 196 ? -5.401 6.029 0.811 1.00 90.38 196 LYS A CA 1
ATOM 1556 C C . LYS A 1 196 ? -4.735 4.975 1.714 1.00 90.38 196 LYS A C 1
ATOM 1558 O O . LYS A 1 196 ? -4.532 3.855 1.245 1.00 90.38 196 LYS A O 1
ATOM 1563 N N . PRO A 1 197 ? -4.460 5.276 2.999 1.00 91.44 197 PRO A N 1
ATOM 1564 C CA . PRO A 1 197 ? -3.932 4.289 3.944 1.00 91.44 197 PRO A CA 1
ATOM 1565 C C . PRO A 1 197 ? -4.795 3.032 3.975 1.00 91.44 197 PRO A C 1
ATOM 1567 O O . PRO A 1 197 ? -6.017 3.167 3.991 1.00 91.44 197 PRO A O 1
ATOM 1570 N N . PHE A 1 198 ? -4.200 1.839 4.002 1.00 95.50 198 PHE A N 1
ATOM 1571 C CA . PHE A 1 198 ? -4.941 0.575 4.054 1.00 95.50 198 PHE A CA 1
ATOM 1572 C C . PHE A 1 198 ? -5.857 0.498 5.282 1.00 95.50 198 PHE A C 1
ATOM 1574 O O . PHE A 1 198 ? -5.626 1.153 6.298 1.00 95.50 198 PHE A O 1
ATOM 1581 N N . GLY A 1 199 ? -6.944 -0.259 5.165 1.00 96.06 199 GLY A N 1
ATOM 1582 C CA . GLY A 1 199 ? -7.922 -0.415 6.239 1.00 96.06 199 GLY A CA 1
ATOM 1583 C C . GLY A 1 199 ? -8.315 -1.864 6.477 1.00 96.06 199 GLY A C 1
ATOM 1584 O O . GLY A 1 199 ? -7.793 -2.778 5.839 1.00 96.06 199 GLY A O 1
ATOM 1585 N N . SER A 1 200 ? -9.285 -2.055 7.366 1.00 97.56 200 SER A N 1
ATOM 1586 C CA . SER A 1 200 ? -9.843 -3.371 7.680 1.00 97.56 200 SER A CA 1
ATOM 1587 C C . SER A 1 200 ? -11.349 -3.409 7.424 1.00 97.56 200 SER A C 1
ATOM 1589 O O . SER A 1 200 ? -12.078 -2.471 7.756 1.00 97.56 200 SER A O 1
ATOM 1591 N N . LEU A 1 201 ? -11.813 -4.494 6.797 1.00 97.94 201 LEU A N 1
ATOM 1592 C CA . LEU A 1 201 ? -13.242 -4.783 6.595 1.00 97.94 201 LEU A CA 1
ATOM 1593 C C . LEU A 1 201 ? -13.882 -5.452 7.813 1.00 97.94 201 LEU A C 1
ATOM 1595 O O . LEU A 1 201 ? -15.102 -5.556 7.883 1.00 97.94 201 LEU A O 1
ATOM 1599 N N . GLU A 1 202 ? -13.066 -5.880 8.768 1.00 97.62 202 GLU A N 1
ATOM 1600 C CA . GLU A 1 202 ? -13.477 -6.461 10.038 1.00 97.62 202 GLU A CA 1
ATOM 1601 C C . GLU A 1 202 ? -12.782 -5.708 11.169 1.00 97.62 202 GLU A C 1
ATOM 1603 O O . GLU A 1 202 ? -11.639 -5.266 11.028 1.00 97.62 202 GLU A O 1
ATOM 1608 N N . VAL A 1 203 ? -13.486 -5.538 12.279 1.00 97.12 203 VAL A N 1
ATOM 1609 C CA . VAL A 1 203 ? -13.027 -4.815 13.467 1.00 97.12 203 VAL A CA 1
ATOM 1610 C C . VAL A 1 203 ? -13.286 -5.660 14.703 1.00 97.12 203 VAL A C 1
ATOM 1612 O O . VAL A 1 203 ? -14.165 -6.519 14.691 1.00 97.12 203 VAL A O 1
ATOM 1615 N N . VAL A 1 204 ? -12.521 -5.432 15.763 1.00 95.88 204 VAL A N 1
ATOM 1616 C CA . VAL A 1 204 ? -12.698 -6.142 17.030 1.00 95.88 204 VAL A CA 1
ATOM 1617 C C . VAL A 1 204 ? -13.879 -5.533 17.778 1.00 95.88 204 VAL A C 1
ATOM 1619 O O . VAL A 1 204 ? -13.898 -4.336 18.087 1.00 95.88 204 VAL A O 1
ATOM 1622 N N . ASP A 1 205 ? -14.872 -6.356 18.096 1.00 93.25 205 ASP A N 1
ATOM 1623 C CA . ASP A 1 205 ? -15.903 -5.993 19.056 1.00 93.25 205 ASP A CA 1
ATOM 1624 C C . ASP A 1 205 ? -15.289 -5.999 20.464 1.00 93.25 205 ASP A C 1
ATOM 1626 O O . ASP A 1 205 ? -14.851 -7.029 20.969 1.00 93.25 205 ASP A O 1
ATOM 1630 N N . ARG A 1 206 ? -15.244 -4.830 21.114 1.00 88.06 206 ARG A N 1
ATOM 1631 C CA . ARG A 1 206 ? -14.559 -4.673 22.408 1.00 88.06 206 ARG A CA 1
ATOM 1632 C C . ARG A 1 206 ? -15.214 -5.425 23.572 1.00 88.06 206 ARG A C 1
ATOM 1634 O O . ARG A 1 206 ? -14.580 -5.543 24.612 1.00 88.06 206 ARG A O 1
ATOM 1641 N N . VAL A 1 207 ? -16.460 -5.877 23.430 1.00 87.38 207 VAL A N 1
ATOM 1642 C CA . VAL A 1 207 ? -17.189 -6.609 24.479 1.00 87.38 207 VAL A CA 1
ATOM 1643 C C . VAL A 1 207 ? -16.928 -8.106 24.367 1.00 87.38 207 VAL A C 1
ATOM 1645 O O . VAL A 1 207 ? -16.810 -8.788 25.380 1.00 87.38 207 VAL A O 1
ATOM 1648 N N . THR A 1 208 ? -16.860 -8.618 23.140 1.00 90.31 208 THR A N 1
ATOM 1649 C CA . THR A 1 208 ? -16.720 -10.059 22.874 1.00 90.31 208 THR A CA 1
ATOM 1650 C C . THR A 1 208 ? -15.296 -10.492 22.525 1.00 90.31 208 THR A C 1
ATOM 1652 O O . THR A 1 208 ? -15.020 -11.684 22.582 1.00 90.31 208 THR A O 1
ATOM 1655 N N . ASP A 1 209 ? -14.411 -9.548 22.185 1.00 87.50 209 ASP A N 1
ATOM 1656 C CA . ASP A 1 209 ? -13.061 -9.778 21.637 1.00 87.50 209 ASP A CA 1
ATOM 1657 C C . ASP A 1 209 ? -13.048 -10.617 20.341 1.00 87.50 209 ASP A C 1
ATOM 1659 O O . ASP A 1 209 ? -12.063 -11.254 19.974 1.00 87.50 209 ASP A O 1
ATOM 1663 N N . GLU A 1 210 ? -14.162 -10.605 19.608 1.00 93.94 210 GLU A N 1
ATOM 1664 C CA . GLU A 1 210 ? -14.322 -11.299 18.332 1.00 93.94 210 GLU A CA 1
ATOM 1665 C C . GLU A 1 210 ? -14.282 -10.310 17.160 1.00 93.94 210 GLU A C 1
ATOM 1667 O O . GLU A 1 210 ? -14.628 -9.131 17.288 1.00 93.94 210 GLU A O 1
ATOM 1672 N N . PHE A 1 211 ? -13.875 -10.799 15.986 1.00 97.56 211 PHE A N 1
ATOM 1673 C CA . PHE A 1 211 ? -13.959 -10.008 14.763 1.00 97.56 211 PHE A CA 1
ATOM 1674 C C . PHE A 1 211 ? -15.405 -9.929 14.283 1.00 97.56 211 PHE A C 1
ATOM 1676 O O . PHE A 1 211 ? -16.109 -10.934 14.172 1.00 97.56 211 PHE A O 1
ATOM 1683 N N . VAL A 1 212 ? -15.833 -8.717 13.952 1.00 97.31 212 VAL A N 1
ATOM 1684 C CA . VAL A 1 212 ? -17.134 -8.437 13.354 1.00 97.31 212 VAL A CA 1
ATOM 1685 C C . VAL A 1 212 ? -16.960 -7.599 12.098 1.00 97.31 212 VAL A C 1
ATOM 1687 O O . VAL A 1 212 ? -16.059 -6.767 11.995 1.00 97.31 212 VAL A O 1
ATOM 1690 N N . GLU A 1 213 ? -17.857 -7.786 11.134 1.00 97.44 213 GLU A N 1
ATOM 1691 C CA . GLU A 1 213 ? -17.836 -7.007 9.898 1.00 97.44 213 GLU A CA 1
ATOM 1692 C C . GLU A 1 213 ? -17.994 -5.506 10.186 1.00 97.44 213 GLU A C 1
ATOM 1694 O O . GLU A 1 213 ? -18.829 -5.071 10.993 1.00 97.44 213 GLU A O 1
ATOM 1699 N N . CYS A 1 214 ? -17.220 -4.700 9.471 1.00 96.56 214 CYS A N 1
ATOM 1700 C CA . CYS A 1 214 ? -17.291 -3.256 9.511 1.00 96.56 214 CYS A CA 1
ATOM 1701 C C . CYS A 1 214 ? -18.590 -2.779 8.849 1.00 96.56 214 CYS A C 1
ATOM 1703 O O . CYS A 1 214 ? -18.790 -2.869 7.639 1.00 96.56 214 CYS A O 1
ATOM 1705 N N . LYS A 1 215 ? -19.512 -2.273 9.667 1.00 95.94 215 LYS A N 1
ATOM 1706 C CA . LYS A 1 215 ? -20.850 -1.793 9.287 1.00 95.94 215 LYS A CA 1
ATOM 1707 C C . LYS A 1 215 ? -21.133 -0.474 10.000 1.00 95.94 215 LYS A C 1
ATOM 1709 O O . LYS A 1 215 ? -20.459 -0.174 10.978 1.00 95.94 215 LYS A O 1
ATOM 1714 N N . PRO A 1 216 ? -22.154 0.308 9.600 1.00 93.12 216 PRO A N 1
ATOM 1715 C CA . PRO A 1 216 ? -22.448 1.589 10.252 1.00 93.12 216 PRO A CA 1
ATOM 1716 C C . PRO A 1 216 ? -22.604 1.522 11.785 1.00 93.12 216 PRO A C 1
ATOM 1718 O O . PRO A 1 216 ? -22.317 2.503 12.463 1.00 93.12 216 PRO A O 1
ATOM 1721 N N . GLY A 1 217 ? -23.026 0.375 12.337 1.00 91.69 217 GLY A N 1
ATOM 1722 C CA . GLY A 1 217 ? -23.128 0.164 13.787 1.00 91.69 217 GLY A CA 1
ATOM 1723 C C . GLY A 1 217 ? -21.802 -0.158 14.493 1.00 91.69 217 GLY A C 1
ATOM 1724 O O . GLY A 1 217 ? -21.614 0.259 15.632 1.00 91.69 217 GLY A O 1
ATOM 1725 N N . THR A 1 218 ? -20.881 -0.861 13.829 1.00 93.44 218 THR A N 1
ATOM 1726 C CA . THR A 1 218 ? -19.592 -1.314 14.396 1.00 93.44 218 THR A CA 1
ATOM 1727 C C . THR A 1 218 ? -18.439 -0.359 14.062 1.00 93.44 218 THR A C 1
ATOM 1729 O O . THR A 1 218 ? -17.541 -0.153 14.874 1.00 93.44 218 THR A O 1
ATOM 1732 N N . CYS A 1 219 ? -18.510 0.299 12.903 1.00 93.38 219 CYS A N 1
ATOM 1733 C CA . CYS A 1 219 ? -17.551 1.257 12.359 1.00 93.38 219 CYS A CA 1
ATOM 1734 C C . CYS A 1 219 ? -18.210 2.618 12.114 1.00 93.38 219 CYS A C 1
ATOM 1736 O O . CYS A 1 219 ? -18.529 2.986 10.981 1.00 93.38 219 CYS A O 1
ATOM 1738 N N . GLN A 1 220 ? -18.398 3.402 13.172 1.00 91.25 220 GLN A N 1
ATOM 1739 C CA . GLN A 1 220 ? -19.094 4.693 13.080 1.00 91.25 220 GLN A CA 1
ATOM 1740 C C . GLN A 1 220 ? -18.361 5.714 12.198 1.00 91.25 220 GLN A C 1
ATOM 1742 O O . GLN A 1 220 ? -18.987 6.609 11.631 1.00 91.25 220 GLN A O 1
ATOM 1747 N N . LYS A 1 221 ? -17.032 5.595 12.101 1.00 92.56 221 LYS A N 1
ATOM 1748 C CA . LYS A 1 221 ? -16.175 6.443 11.259 1.00 92.56 221 LYS A CA 1
ATOM 1749 C C . LYS A 1 221 ? -15.684 5.744 9.990 1.00 92.56 221 LYS A C 1
ATOM 1751 O O . LYS A 1 221 ? -14.819 6.287 9.310 1.00 92.56 221 LYS A O 1
ATOM 1756 N N . GLY A 1 222 ? -16.232 4.571 9.667 1.00 93.12 222 GLY A N 1
ATOM 1757 C CA . GLY A 1 222 ? -15.868 3.848 8.454 1.00 93.12 222 GLY A CA 1
ATOM 1758 C C . GLY A 1 222 ? -16.205 4.644 7.191 1.00 93.12 222 GLY A C 1
ATOM 1759 O O . GLY A 1 222 ? -17.183 5.394 7.150 1.00 93.12 222 GLY A O 1
ATOM 1760 N N . GLU A 1 223 ? -15.413 4.454 6.141 1.00 94.56 223 GLU A N 1
ATOM 1761 C CA . GLU A 1 223 ? -15.678 5.017 4.817 1.00 94.56 223 GLU A CA 1
ATOM 1762 C C . GLU A 1 223 ? -16.123 3.927 3.841 1.00 94.56 223 GLU A C 1
ATOM 1764 O O . GLU A 1 223 ? -15.816 2.752 4.021 1.00 94.56 223 GLU A O 1
ATOM 1769 N N . ARG A 1 224 ? -16.872 4.292 2.796 1.00 95.81 224 ARG A N 1
ATOM 1770 C CA . ARG A 1 224 ? -17.196 3.340 1.727 1.00 95.81 224 ARG A CA 1
ATOM 1771 C C . ARG A 1 224 ? -16.060 3.291 0.722 1.00 95.81 224 ARG A C 1
ATOM 1773 O O . ARG A 1 224 ? -15.606 4.336 0.260 1.00 95.81 224 ARG A O 1
ATOM 1780 N N . ILE A 1 225 ? -15.664 2.084 0.337 1.00 95.56 225 ILE A N 1
ATOM 1781 C CA . ILE A 1 225 ? -14.704 1.882 -0.746 1.00 95.56 225 ILE A CA 1
ATOM 1782 C C . ILE A 1 225 ? -15.331 2.386 -2.049 1.00 95.56 225 ILE A C 1
ATOM 1784 O O . ILE A 1 225 ? -16.404 1.928 -2.458 1.00 95.56 225 ILE A O 1
ATOM 1788 N N . SER A 1 226 ? -14.679 3.371 -2.666 1.00 90.38 226 SER A N 1
ATOM 1789 C CA . SER A 1 226 ? -15.098 3.935 -3.947 1.00 90.38 226 SER A CA 1
ATOM 1790 C C . SER A 1 226 ? -14.956 2.904 -5.057 1.00 90.38 226 SER A C 1
ATOM 1792 O O . SER A 1 226 ? -13.973 2.176 -5.103 1.00 90.38 226 SER A O 1
ATOM 1794 N N . SER A 1 227 ? -15.925 2.892 -5.968 1.00 92.12 227 SER A N 1
ATOM 1795 C CA . SER A 1 227 ? -15.802 2.139 -7.212 1.00 92.12 227 SER A CA 1
ATOM 1796 C C . SER A 1 227 ? -14.898 2.885 -8.192 1.00 92.12 227 SER A C 1
ATOM 1798 O O . SER A 1 227 ? -14.968 4.118 -8.255 1.00 92.12 227 SER A O 1
ATOM 1800 N N . VAL A 1 228 ? -14.109 2.161 -8.991 1.00 88.19 228 VAL A N 1
ATOM 1801 C CA . VAL A 1 228 ? -13.253 2.769 -10.033 1.00 88.19 228 VAL A CA 1
ATOM 1802 C C . VAL A 1 228 ? -14.076 3.570 -11.047 1.00 88.19 228 VAL A C 1
ATOM 1804 O O . VAL A 1 228 ? -13.644 4.620 -11.516 1.00 88.19 228 VAL A O 1
ATOM 1807 N N . SER A 1 229 ? -15.331 3.170 -11.294 1.00 82.94 229 SER A N 1
ATOM 1808 C CA . SER A 1 229 ? -16.262 3.908 -12.163 1.00 82.94 229 SER A CA 1
ATOM 1809 C C . SER A 1 229 ? -16.588 5.321 -11.655 1.00 82.94 229 SER A C 1
ATOM 1811 O O . SER A 1 229 ? -16.904 6.211 -12.450 1.00 82.94 229 SER A O 1
ATOM 1813 N N . ARG A 1 230 ? -16.488 5.537 -10.334 1.00 87.06 230 ARG A N 1
ATOM 1814 C CA . ARG A 1 230 ? -16.750 6.817 -9.658 1.00 87.06 230 ARG A CA 1
ATOM 1815 C C . ARG A 1 230 ? -15.518 7.710 -9.552 1.00 87.06 230 ARG A C 1
ATOM 1817 O O . ARG A 1 230 ? -15.663 8.851 -9.119 1.00 87.06 230 ARG A O 1
ATOM 1824 N N . LEU A 1 231 ? -14.336 7.210 -9.910 1.00 86.94 231 LEU A N 1
ATOM 1825 C CA . LEU A 1 231 ? -13.146 8.046 -10.007 1.00 86.94 231 LEU A CA 1
ATOM 1826 C C . LEU A 1 231 ? -13.318 9.062 -11.139 1.00 86.94 231 LEU A C 1
ATOM 1828 O O . LEU A 1 231 ? -14.046 8.831 -12.119 1.00 86.94 231 LEU A O 1
ATOM 1832 N N . SER A 1 232 ? -12.656 10.205 -10.991 1.00 85.81 232 SER A N 1
ATOM 1833 C CA . SER A 1 232 ? -12.665 11.245 -12.015 1.00 85.81 232 SER A CA 1
ATOM 1834 C C . SER A 1 232 ? -12.126 10.700 -13.342 1.00 85.81 232 SER A C 1
ATOM 1836 O O . SER A 1 232 ? -11.374 9.731 -13.365 1.00 85.81 232 SER A O 1
ATOM 1838 N N . SER A 1 233 ? -12.558 11.258 -14.474 1.00 82.50 233 SER A N 1
ATOM 1839 C CA . SER A 1 233 ? -12.131 10.777 -15.799 1.00 82.50 233 SER A CA 1
ATOM 1840 C C . SER A 1 233 ? -10.628 10.910 -16.050 1.00 82.50 233 SER A C 1
ATOM 1842 O O . SER A 1 233 ? -10.102 10.192 -16.889 1.00 82.50 233 SER A O 1
ATOM 1844 N N . ASP A 1 234 ? -9.964 11.823 -15.346 1.00 84.06 234 ASP A N 1
ATOM 1845 C CA . ASP A 1 234 ? -8.517 12.055 -15.364 1.00 84.06 234 ASP A CA 1
ATOM 1846 C C . ASP A 1 234 ? -7.750 11.212 -14.327 1.00 84.06 234 ASP A C 1
ATOM 1848 O O . ASP A 1 234 ? -6.521 11.232 -14.305 1.00 84.06 234 ASP A O 1
ATOM 1852 N N . ASP A 1 235 ? -8.444 10.442 -13.482 1.00 88.69 235 ASP A N 1
ATOM 1853 C CA . ASP A 1 235 ? -7.795 9.537 -12.539 1.00 88.69 235 ASP A CA 1
ATOM 1854 C C . ASP A 1 235 ? -7.275 8.296 -13.272 1.00 88.69 235 ASP A C 1
ATOM 1856 O O . ASP A 1 235 ? -8.041 7.483 -13.797 1.00 88.69 235 ASP A O 1
ATOM 1860 N N . ARG A 1 236 ? -5.952 8.125 -13.275 1.00 89.19 236 ARG A N 1
ATOM 1861 C CA . ARG A 1 236 ? -5.270 7.023 -13.966 1.00 89.19 236 ARG A CA 1
ATOM 1862 C C . ARG A 1 236 ? -5.658 5.644 -13.439 1.00 89.19 236 ARG A C 1
ATOM 1864 O O . ARG A 1 236 ? -5.544 4.675 -14.177 1.00 89.19 236 ARG A O 1
ATOM 1871 N N . ALA A 1 237 ? -6.162 5.527 -12.210 1.00 92.06 237 ALA A N 1
ATOM 1872 C CA . ALA A 1 237 ? -6.641 4.249 -11.690 1.00 92.06 237 ALA A CA 1
ATOM 1873 C C . ALA A 1 237 ? -8.005 3.822 -12.265 1.00 92.06 237 ALA A C 1
ATOM 1875 O O . ALA A 1 237 ? -8.448 2.700 -12.025 1.00 92.06 237 ALA A O 1
ATOM 1876 N N . LYS A 1 238 ? -8.678 4.675 -13.048 1.00 92.56 238 LYS A N 1
ATOM 1877 C CA . LYS A 1 238 ? -9.983 4.377 -13.657 1.00 92.56 238 LYS A CA 1
ATOM 1878 C C . LYS A 1 238 ? -9.950 3.238 -14.682 1.00 92.56 238 LYS A C 1
ATOM 1880 O O . LYS A 1 238 ? -10.991 2.647 -14.952 1.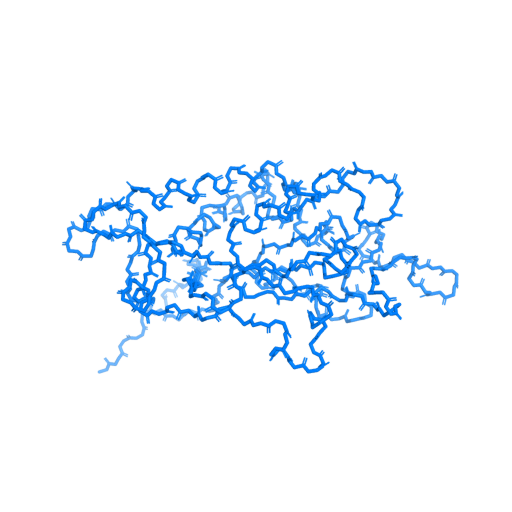00 92.56 238 LYS A O 1
ATOM 1885 N N . VAL A 1 239 ? -8.777 2.940 -15.247 1.00 93.50 239 VAL A N 1
ATOM 1886 C CA . VAL A 1 239 ? -8.576 1.831 -16.200 1.00 93.50 239 VAL A CA 1
ATOM 1887 C C . VAL A 1 239 ? -8.452 0.469 -15.516 1.00 93.50 239 VAL A C 1
ATOM 1889 O O . VAL A 1 239 ? -8.522 -0.562 -16.183 1.00 93.50 239 VAL A O 1
ATOM 1892 N N . LEU A 1 240 ? -8.254 0.454 -14.196 1.00 95.62 240 LEU A N 1
ATOM 1893 C CA . LEU A 1 240 ? -8.096 -0.773 -13.427 1.00 95.62 240 LEU A CA 1
ATOM 1894 C C . LEU A 1 240 ? -9.435 -1.487 -13.251 1.00 95.62 240 LEU A C 1
ATOM 1896 O O . LEU A 1 240 ? -10.510 -0.891 -13.343 1.00 95.62 240 LEU A O 1
ATOM 1900 N N . VAL A 1 241 ? -9.366 -2.784 -12.963 1.00 96.69 241 VAL A N 1
ATOM 1901 C CA . VAL A 1 241 ? -10.563 -3.564 -12.647 1.00 96.69 241 VAL A CA 1
ATOM 1902 C C . VAL A 1 241 ? -11.177 -3.137 -11.319 1.00 96.69 241 VAL A C 1
ATOM 1904 O O . VAL A 1 241 ? -10.501 -2.660 -10.406 1.00 96.69 241 VAL A O 1
ATOM 1907 N N . GLU A 1 242 ? -12.489 -3.333 -11.214 1.00 96.44 242 GLU A N 1
ATOM 1908 C CA . GLU A 1 242 ? -13.248 -3.002 -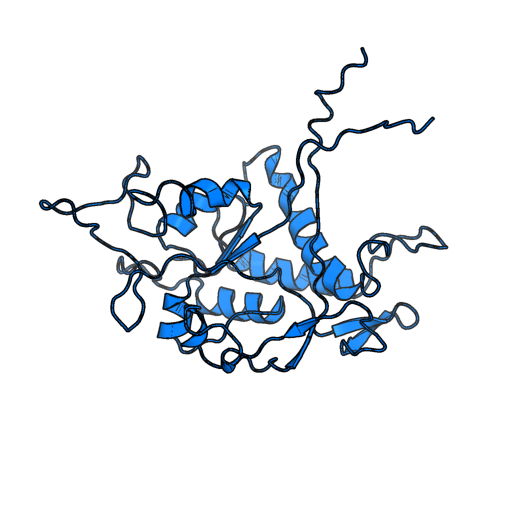10.014 1.00 96.44 242 GLU A CA 1
ATOM 1909 C C . GLU A 1 242 ? -12.786 -3.837 -8.814 1.00 96.44 242 GLU A C 1
ATOM 1911 O O . GLU A 1 242 ? -12.590 -5.051 -8.919 1.00 96.44 242 GLU A O 1
ATOM 1916 N N . SER A 1 243 ? -12.655 -3.193 -7.653 1.00 96.19 243 SER A N 1
ATOM 1917 C CA . SER A 1 243 ? -12.338 -3.914 -6.422 1.00 96.19 243 SER A CA 1
ATOM 1918 C C . SER A 1 243 ? -13.497 -4.841 -6.029 1.00 96.19 243 SER A C 1
ATOM 1920 O O . SER A 1 243 ? -14.651 -4.399 -6.016 1.00 96.19 243 SER A O 1
ATOM 1922 N N . PRO A 1 244 ? -13.227 -6.083 -5.579 1.00 96.38 244 PRO A N 1
ATOM 1923 C CA . PRO A 1 244 ? -14.260 -6.952 -5.007 1.00 96.38 244 PRO A CA 1
ATOM 1924 C C . PRO A 1 244 ? -14.882 -6.379 -3.720 1.00 96.38 244 PRO A C 1
ATOM 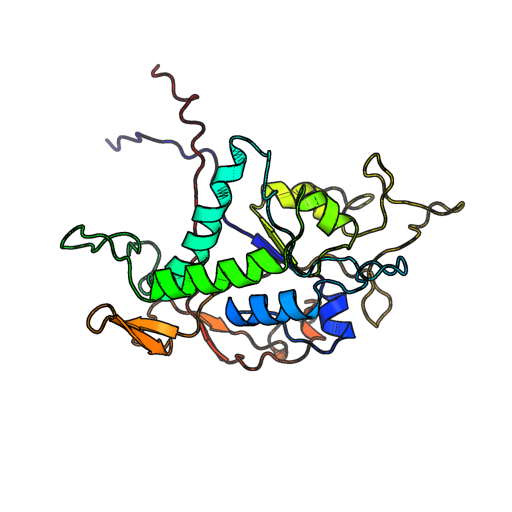1926 O O . PRO A 1 244 ? -15.903 -6.874 -3.233 1.00 96.38 244 PRO A O 1
ATOM 1929 N N . HIS A 1 245 ? -14.282 -5.329 -3.153 1.00 96.94 245 HIS A N 1
ATOM 1930 C CA . HIS A 1 245 ? -14.756 -4.654 -1.950 1.00 96.94 245 HIS A CA 1
ATOM 1931 C C . HIS A 1 245 ? -15.487 -3.340 -2.240 1.00 96.94 245 HIS A C 1
ATOM 1933 O O . HIS A 1 245 ? -15.892 -2.657 -1.298 1.00 96.94 245 HIS A O 1
ATOM 1939 N N . ALA A 1 246 ? -15.690 -2.978 -3.511 1.00 96.44 246 ALA A N 1
ATOM 1940 C CA . ALA A 1 246 ? -16.386 -1.755 -3.892 1.00 96.44 246 ALA A CA 1
ATOM 1941 C C . ALA A 1 246 ? -17.749 -1.633 -3.183 1.00 96.44 246 ALA A C 1
ATOM 1943 O O . ALA A 1 246 ? -18.572 -2.548 -3.174 1.00 96.44 246 ALA A O 1
ATOM 1944 N N . GLY A 1 247 ? -17.989 -0.485 -2.546 1.00 95.31 247 GLY A N 1
ATOM 1945 C CA . GLY A 1 247 ? -19.211 -0.201 -1.791 1.00 95.31 247 GLY A CA 1
ATOM 1946 C C . GLY A 1 247 ? -19.260 -0.750 -0.358 1.00 95.31 247 GLY A C 1
ATOM 1947 O O . GLY A 1 247 ? -20.098 -0.265 0.419 1.00 95.31 247 GLY A O 1
ATOM 1948 N N . LYS A 1 248 ? -18.370 -1.680 0.028 1.00 97.25 248 LYS A N 1
ATOM 1949 C CA . LYS A 1 248 ? -18.228 -2.127 1.424 1.00 97.25 248 LYS A CA 1
ATOM 1950 C C . LYS A 1 248 ? -17.719 -0.987 2.305 1.00 97.25 248 LYS A C 1
ATOM 1952 O O . LYS A 1 248 ? -17.069 -0.054 1.826 1.00 97.25 248 LYS A O 1
ATOM 1957 N N . LEU A 1 249 ? -18.056 -1.053 3.590 1.00 97.38 249 LEU A N 1
ATOM 1958 C CA . LEU A 1 249 ? -17.534 -0.128 4.587 1.00 97.38 249 LEU A CA 1
ATOM 1959 C C . LEU A 1 249 ? -16.175 -0.644 5.073 1.00 97.38 249 LEU A C 1
ATOM 1961 O O . LEU A 1 249 ? -16.034 -1.829 5.361 1.00 97.38 249 LEU A O 1
ATOM 1965 N N . ILE A 1 250 ? -15.190 0.241 5.149 1.00 97.38 250 ILE A N 1
ATOM 1966 C CA . ILE A 1 250 ? -13.838 -0.058 5.609 1.00 97.38 250 ILE A CA 1
ATOM 1967 C C . ILE A 1 250 ? -13.463 0.894 6.743 1.00 97.38 250 ILE A C 1
ATOM 1969 O O . ILE A 1 250 ? -13.735 2.097 6.671 1.00 97.38 250 ILE A O 1
ATOM 1973 N N . ASN A 1 251 ? -12.823 0.367 7.786 1.00 96.69 251 ASN A N 1
ATOM 1974 C CA . ASN A 1 251 ? -12.222 1.193 8.820 1.00 96.69 251 ASN A CA 1
ATOM 1975 C C . ASN A 1 251 ? -10.802 1.570 8.394 1.00 96.69 251 ASN A C 1
ATOM 1977 O O . ASN A 1 251 ? -9.917 0.714 8.336 1.00 96.69 251 ASN A O 1
ATOM 1981 N N . ARG A 1 252 ? -10.591 2.847 8.068 1.00 92.50 252 ARG A N 1
ATOM 1982 C CA . ARG A 1 252 ? -9.260 3.411 7.828 1.00 92.50 252 ARG A CA 1
ATOM 1983 C C . ARG A 1 252 ? -8.910 4.318 8.986 1.00 92.50 252 ARG A C 1
ATOM 1985 O O . ARG A 1 252 ? -9.675 5.219 9.324 1.00 92.50 252 ARG A O 1
ATOM 1992 N N . VAL A 1 253 ? -7.736 4.097 9.549 1.00 87.12 253 VAL A N 1
ATOM 1993 C CA . VAL A 1 253 ? -7.235 4.888 10.662 1.00 87.12 253 VAL A CA 1
ATOM 1994 C C . VAL A 1 253 ? -5.849 5.377 10.273 1.00 87.12 253 VAL A C 1
ATOM 1996 O O . VAL A 1 253 ? -4.907 4.587 10.285 1.00 87.12 253 VAL A O 1
ATOM 1999 N N . PRO A 1 254 ? -5.704 6.647 9.856 1.00 72.12 254 PRO A N 1
ATOM 2000 C CA . PRO A 1 254 ? -4.380 7.210 9.663 1.00 72.12 254 PRO A CA 1
ATOM 2001 C C . PRO A 1 254 ? -3.678 7.242 11.023 1.00 72.12 254 PRO A C 1
ATOM 2003 O O . PRO A 1 254 ? -4.101 7.951 11.937 1.00 72.12 254 PRO A O 1
ATOM 2006 N N . PHE A 1 255 ? -2.632 6.432 11.164 1.00 70.19 255 PHE A N 1
ATOM 2007 C CA . PHE A 1 255 ? -1.767 6.471 12.332 1.00 70.19 255 PHE A CA 1
ATOM 2008 C C . PHE A 1 255 ? -0.773 7.614 12.149 1.00 70.19 255 PHE A C 1
ATOM 2010 O O . PHE A 1 255 ? 0.094 7.560 11.276 1.00 70.19 255 PHE A O 1
ATOM 2017 N N . TYR A 1 256 ? -0.962 8.664 12.946 1.00 66.69 256 TYR A N 1
ATOM 2018 C CA . TYR A 1 256 ? -0.058 9.800 13.004 1.00 66.69 256 TYR A CA 1
ATOM 2019 C C . TYR A 1 256 ? 0.959 9.575 14.109 1.00 66.69 256 TYR A C 1
ATOM 2021 O O . TYR A 1 256 ? 0.600 9.271 15.248 1.00 66.69 256 TYR A O 1
ATOM 2029 N N . TRP A 1 257 ? 2.217 9.798 13.779 1.00 65.62 257 TRP A N 1
ATOM 2030 C CA . TRP A 1 257 ? 3.308 9.819 14.725 1.00 65.62 257 TRP A CA 1
ATOM 2031 C C . TRP A 1 257 ? 4.063 11.131 14.562 1.00 65.62 257 TRP A C 1
ATOM 2033 O O . TRP A 1 257 ? 4.322 11.593 13.456 1.00 65.62 257 TRP A O 1
ATOM 2043 N N . SER A 1 258 ? 4.402 11.758 15.680 1.00 55.16 258 SER A N 1
ATOM 2044 C CA . SER A 1 258 ? 5.340 12.870 15.678 1.00 55.16 258 SER A CA 1
ATOM 2045 C C . SER A 1 258 ? 6.589 12.380 16.378 1.00 55.16 258 SER A C 1
ATOM 2047 O O . SER A 1 258 ? 6.607 12.209 17.600 1.00 55.16 258 SER A O 1
ATOM 2049 N N . GLY A 1 259 ? 7.636 12.156 15.591 1.00 51.59 259 GLY A N 1
ATOM 2050 C CA . GLY A 1 259 ? 8.997 12.089 16.080 1.00 51.59 259 GLY A CA 1
ATOM 2051 C C . GLY A 1 259 ? 9.370 13.467 16.548 1.00 51.59 259 GLY A C 1
ATOM 2052 O O . GLY A 1 259 ? 10.023 14.219 15.829 1.00 51.59 259 GLY A O 1
ATOM 2053 N N . GLY A 1 260 ? 8.898 13.840 17.734 1.00 42.91 260 GLY A N 1
ATOM 2054 C CA . GLY A 1 260 ? 9.347 15.058 18.361 1.00 42.91 260 GLY A CA 1
ATOM 2055 C C . GLY A 1 260 ? 10.867 15.022 18.338 1.00 42.91 260 GLY A C 1
ATOM 2056 O O . GLY A 1 260 ? 11.479 14.143 18.946 1.00 42.91 260 GLY A O 1
ATOM 2057 N N . TYR A 1 261 ? 11.481 15.995 17.669 1.00 41.00 261 TYR A N 1
ATOM 2058 C CA . TYR A 1 261 ? 12.824 16.460 17.988 1.00 41.00 261 TYR A CA 1
ATOM 2059 C C . TYR A 1 261 ? 12.799 16.993 19.436 1.00 41.00 261 TYR A C 1
ATOM 2061 O O . TYR A 1 261 ? 12.986 18.178 19.703 1.00 41.00 261 TYR A O 1
ATOM 2069 N N . GLY A 1 262 ? 12.536 16.108 20.402 1.00 40.88 262 GLY A N 1
ATOM 2070 C CA . GLY A 1 262 ? 12.460 16.357 21.838 1.00 40.88 262 GLY A CA 1
ATOM 2071 C C . GLY A 1 262 ? 13.820 16.691 22.443 1.00 40.88 262 GLY A C 1
ATOM 2072 O O . GLY A 1 262 ? 13.936 16.857 23.650 1.00 40.88 262 GLY A O 1
ATOM 2073 N N . THR A 1 263 ? 14.853 16.825 21.612 1.00 39.31 263 THR A N 1
ATOM 2074 C CA . THR A 1 263 ? 16.146 17.412 21.961 1.00 39.31 263 THR A CA 1
ATOM 2075 C C . THR A 1 263 ? 16.207 18.923 21.684 1.00 39.31 263 THR A C 1
ATOM 2077 O O . THR A 1 263 ? 17.140 19.579 22.143 1.00 39.31 263 THR A O 1
ATOM 2080 N N . GLY A 1 264 ? 15.225 19.497 20.972 1.00 38.16 264 GLY A N 1
ATOM 2081 C CA . GLY A 1 264 ? 15.221 20.895 20.525 1.00 38.16 264 GLY A CA 1
ATOM 2082 C C . GLY A 1 264 ? 14.476 21.893 21.418 1.00 38.16 264 GLY A C 1
ATOM 2083 O O . GLY A 1 264 ? 14.730 23.092 21.318 1.00 38.16 264 GLY A O 1
ATOM 2084 N N . ILE A 1 265 ? 13.607 21.447 22.330 1.00 41.94 265 ILE A N 1
ATOM 2085 C CA . ILE A 1 265 ? 12.934 22.356 23.274 1.00 41.94 265 ILE A CA 1
ATOM 2086 C C . ILE A 1 265 ? 13.819 22.517 24.514 1.00 41.94 265 ILE A C 1
ATOM 2088 O O . ILE A 1 265 ? 13.565 21.961 25.582 1.00 41.94 265 ILE A O 1
ATOM 2092 N N . ARG A 1 266 ? 14.897 23.300 24.382 1.00 32.22 266 ARG A N 1
ATOM 2093 C CA . ARG A 1 266 ? 15.477 23.951 25.561 1.00 32.22 266 ARG A CA 1
ATOM 2094 C C . ARG A 1 266 ? 14.457 24.971 26.051 1.00 32.22 266 ARG A C 1
ATOM 2096 O O . ARG A 1 266 ? 14.076 25.861 25.298 1.00 32.22 266 ARG A O 1
ATOM 2103 N N . LYS A 1 267 ? 14.044 24.842 27.315 1.00 35.75 267 LYS A N 1
ATOM 2104 C CA . LYS A 1 267 ? 13.398 25.928 28.062 1.00 35.75 267 LYS A CA 1
ATOM 2105 C C . LYS A 1 267 ? 14.190 27.221 27.829 1.00 35.75 267 LYS A C 1
ATOM 2107 O O . LYS A 1 267 ? 15.364 27.272 28.200 1.00 35.75 267 LYS A O 1
ATOM 2112 N N . SER A 1 268 ? 13.560 28.218 27.217 1.00 36.69 268 SER A N 1
ATOM 2113 C CA . SER A 1 268 ? 13.909 29.626 27.421 1.00 36.69 268 SER A CA 1
ATOM 2114 C C . SER A 1 268 ? 13.179 30.133 28.653 1.00 36.69 268 SER A C 1
ATOM 2116 O O . SER A 1 268 ? 11.948 29.899 28.696 1.00 36.69 268 SER A O 1
#

Sequence (268 aa):
KTNIDLLMADGDFFVPVVRIDLLERDNKPLPHTWDDLVELVQHYNGTDLNDDGIADDFGLCIYPRTGSGFNDAWIPELMYSTWATTDQTKGIQQGFFFDEETFEPRIGRGFEKAMNVWKDLWANSADGCITSNFVEGRCAVGLAPPGCWKGTFVNSEEGGVAWRNKDGSVMRDENGEALWRPRMKDGSYAEPYRLKPFGSLEVVDRVTDEFVECKPGTCQKGERISSVSRLSSDDRAKVLVESPHAGKLINRVPFYWSGGYGTGIRKS

Secondary structure (DSSP, 8-state):
-----------EE-EEEE-HHHHHHTTPPPP-BHHHHHHHHHHHTTS-SSSSS----EEEE-S-SSS-GGGGGGHHHHHHHHHHHHH--S-TTS-SSB-TTT--B--SHHHHHHHHHHHHHHHTBPPS-HHHHHHTT-EEEEEE-GGGGHHHHS-TTT-SS--B-TTSPBPB-TTS-BS---B-TTS-B---EEPPPPBBSEEE-TTT--EEE--TTT-TT-EEPPPGGGS-TT-GGGGSPPPTTTT-EEB----EE----TTS----

Organism: NCBI:txid265543

InterPro domains:
  IPR050490 Bacterial solute-binding protein 1 [PTHR43649] (10-151)